Protein AF-0000000080309046 (afdb_homodimer)

Structure (mmCIF, N/CA/C/O backbone):
data_AF-0000000080309046-model_v1
#
loop_
_entity.id
_entity.type
_entity.pdbx_description
1 polymer 'Peptidyl-prolyl cis-trans isomerase'
#
loop_
_atom_site.group_PDB
_atom_site.id
_atom_site.type_symbol
_atom_site.label_atom_id
_atom_site.label_alt_id
_atom_site.label_comp_id
_atom_site.label_asym_id
_atom_site.label_entity_id
_atom_site.label_seq_id
_atom_site.pdbx_PDB_ins_code
_atom_site.Cartn_x
_atom_site.Cartn_y
_atom_site.Cartn_z
_atom_site.occupancy
_atom_site.B_iso_or_equiv
_atom_site.auth_seq_id
_atom_site.auth_comp_id
_atom_site.auth_asym_id
_atom_site.auth_atom_id
_atom_site.pdbx_PDB_model_num
ATOM 1 N N . MET A 1 1 ? 32.031 -41.781 -22.281 1 37.16 1 MET A N 1
ATOM 2 C CA . MET A 1 1 ? 31.734 -41.031 -21.062 1 37.16 1 MET A CA 1
ATOM 3 C C . MET A 1 1 ? 30.266 -40.688 -21 1 37.16 1 MET A C 1
ATOM 5 O O . MET A 1 1 ? 29.719 -40.094 -21.938 1 37.16 1 MET A O 1
ATOM 9 N N . SER A 1 2 ? 29.375 -41.5 -20.578 1 40.72 2 SER A N 1
ATOM 10 C CA . SER A 1 2 ? 27.922 -41.375 -20.562 1 40.72 2 SER A CA 1
ATOM 11 C C . SER A 1 2 ? 27.5 -39.969 -20.188 1 40.72 2 SER A C 1
ATOM 13 O O . SER A 1 2 ? 27.938 -39.406 -19.188 1 40.72 2 SER A O 1
ATOM 15 N N . GLU A 1 3 ? 27.438 -39 -21.047 1 45.16 3 GLU A N 1
ATOM 16 C CA . GLU A 1 3 ? 27.109 -37.594 -20.797 1 45.16 3 GLU A CA 1
ATOM 17 C C . GLU A 1 3 ? 26.078 -37.469 -19.688 1 45.16 3 GLU A C 1
ATOM 19 O O . GLU A 1 3 ? 24.938 -37.906 -19.844 1 45.16 3 GLU A O 1
ATOM 24 N N . SER A 1 4 ? 26.328 -37.781 -18.406 1 53.81 4 SER A N 1
ATOM 25 C CA . SER A 1 4 ? 25.531 -37.75 -17.188 1 53.81 4 SER A CA 1
ATOM 26 C C . SER A 1 4 ? 24.516 -36.594 -17.219 1 53.81 4 SER A C 1
ATOM 28 O O . SER A 1 4 ? 24.906 -35.438 -17.234 1 53.81 4 SER A O 1
ATOM 30 N N . VAL A 1 5 ? 23.406 -36.812 -18 1 69.75 5 VAL A N 1
ATOM 31 C CA . VAL A 1 5 ? 22.375 -35.781 -18.141 1 69.75 5 VAL A CA 1
ATOM 32 C C . VAL A 1 5 ? 21.922 -35.312 -16.766 1 69.75 5 VAL A C 1
ATOM 34 O O . VAL A 1 5 ? 21.594 -36.156 -15.898 1 69.75 5 VAL A O 1
ATOM 37 N N . GLN A 1 6 ? 22.203 -34.156 -16.359 1 87.94 6 GLN A N 1
ATOM 38 C CA . GLN A 1 6 ? 21.891 -33.562 -15.062 1 87.94 6 GLN A CA 1
ATOM 39 C C . GLN A 1 6 ? 20.391 -33.406 -14.883 1 87.94 6 GLN A C 1
ATOM 41 O O . GLN A 1 6 ? 19.688 -33 -15.812 1 87.94 6 GLN A O 1
ATOM 46 N N . SER A 1 7 ? 19.875 -33.938 -13.859 1 96.38 7 SER A N 1
ATOM 47 C CA . SER A 1 7 ? 18.469 -33.781 -13.508 1 96.38 7 SER A CA 1
ATOM 48 C C . SER A 1 7 ? 18.234 -32.594 -12.617 1 96.38 7 SER A C 1
ATOM 50 O O . SER A 1 7 ? 19.156 -32.094 -11.953 1 96.38 7 SER A O 1
ATOM 52 N N . ILE A 1 8 ? 17.078 -32.125 -12.703 1 98 8 ILE A N 1
ATOM 53 C CA . ILE A 1 8 ? 16.719 -30.953 -11.922 1 98 8 ILE A CA 1
ATOM 54 C C . ILE A 1 8 ? 16.859 -31.25 -10.438 1 98 8 ILE A C 1
ATOM 56 O O . ILE A 1 8 ? 16.328 -32.25 -9.953 1 98 8 ILE A O 1
ATOM 60 N N . ALA A 1 9 ? 17.578 -30.359 -9.758 1 97.19 9 ALA A N 1
ATOM 61 C CA . ALA A 1 9 ? 17.781 -30.438 -8.312 1 97.19 9 ALA A CA 1
ATOM 62 C C . ALA A 1 9 ? 17.812 -29.047 -7.688 1 97.19 9 ALA A C 1
ATOM 64 O O . ALA A 1 9 ? 17.828 -28.031 -8.398 1 97.19 9 ALA A O 1
ATOM 65 N N . ALA A 1 10 ? 17.812 -29.031 -6.367 1 97.06 10 ALA A N 1
ATOM 66 C CA . ALA A 1 10 ? 17.812 -27.75 -5.66 1 97.06 10 ALA A CA 1
ATOM 67 C C . ALA A 1 10 ? 19 -26.891 -6.102 1 97.06 10 ALA A C 1
ATOM 69 O O . ALA A 1 10 ? 20.062 -27.406 -6.434 1 97.06 10 ALA A O 1
ATOM 70 N N . ASP A 1 11 ? 18.812 -25.594 -6.16 1 97 11 ASP A N 1
ATOM 71 C CA . ASP A 1 11 ? 19.828 -24.578 -6.402 1 97 11 ASP A CA 1
ATOM 72 C C . ASP A 1 11 ? 20.266 -24.562 -7.871 1 97 11 ASP A C 1
ATOM 74 O O . ASP A 1 11 ? 21.391 -24.188 -8.188 1 97 11 ASP A O 1
ATOM 78 N N . GLN A 1 12 ? 19.375 -25.094 -8.609 1 97.25 12 GLN A N 1
ATOM 79 C CA . GLN A 1 12 ? 19.594 -25 -10.047 1 97.25 12 GLN A CA 1
ATOM 80 C C . GLN A 1 12 ? 18.578 -24.062 -10.695 1 97.25 12 GLN A C 1
ATOM 82 O O . GLN A 1 12 ? 17.438 -23.938 -10.227 1 97.25 12 GLN A O 1
ATOM 87 N N . VAL A 1 13 ? 19.016 -23.328 -11.727 1 98 13 VAL A N 1
ATOM 88 C CA . VAL A 1 13 ? 18.125 -22.516 -12.547 1 98 13 VAL A CA 1
ATOM 89 C C . VAL A 1 13 ? 17.547 -23.375 -13.68 1 98 13 VAL A C 1
ATOM 91 O O . VAL A 1 13 ? 18.297 -23.969 -14.453 1 98 13 VAL A O 1
ATOM 94 N N . VAL A 1 14 ? 16.297 -23.406 -13.727 1 98.19 14 VAL A N 1
ATOM 95 C CA . VAL A 1 14 ? 15.586 -24.219 -14.711 1 98.19 14 VAL A CA 1
ATOM 96 C C . VAL A 1 14 ? 14.812 -23.328 -15.664 1 98.19 14 VAL A C 1
ATOM 98 O O . VAL A 1 14 ? 14.133 -22.391 -15.234 1 98.19 14 VAL A O 1
ATOM 101 N N . GLY A 1 15 ? 14.977 -23.5 -16.953 1 97.75 15 GLY A N 1
ATOM 102 C CA . GLY A 1 15 ? 14.125 -22.891 -17.969 1 97.75 15 GLY A CA 1
ATOM 103 C C . GLY A 1 15 ? 13.031 -23.812 -18.469 1 97.75 15 GLY A C 1
ATOM 104 O O . GLY A 1 15 ? 13.305 -24.938 -18.875 1 97.75 15 GLY A O 1
ATOM 105 N N . ILE A 1 16 ? 11.773 -23.312 -18.484 1 98.19 16 ILE A N 1
ATOM 106 C CA . ILE A 1 16 ? 10.688 -24.156 -18.969 1 98.19 16 ILE A CA 1
ATOM 107 C C . ILE A 1 16 ? 9.805 -23.344 -19.938 1 98.19 16 ILE A C 1
ATOM 109 O O . ILE A 1 16 ? 9.633 -22.141 -19.766 1 98.19 16 ILE A O 1
ATOM 113 N N . HIS A 1 17 ? 9.281 -23.969 -20.938 1 98.19 17 HIS A N 1
ATOM 114 C CA . HIS A 1 17 ? 8.055 -23.531 -21.594 1 98.19 17 HIS A CA 1
ATOM 115 C C . HIS A 1 17 ? 6.828 -24.188 -20.969 1 98.19 17 HIS A C 1
ATOM 117 O O . HIS A 1 17 ? 6.871 -25.359 -20.594 1 98.19 17 HIS A O 1
ATOM 123 N N . TYR A 1 18 ? 5.734 -23.406 -20.891 1 98.62 18 TYR A N 1
ATOM 124 C CA . TYR A 1 18 ? 4.562 -24 -20.25 1 98.62 18 TYR A CA 1
ATOM 125 C C . TYR A 1 18 ? 3.279 -23.375 -20.781 1 98.62 18 TYR A C 1
ATOM 127 O O . TYR A 1 18 ? 3.301 -22.281 -21.359 1 98.62 18 TYR A O 1
ATOM 135 N N . THR A 1 19 ? 2.232 -24.094 -20.719 1 98.5 19 THR A N 1
ATOM 136 C CA . THR A 1 19 ? 0.854 -23.625 -20.828 1 98.5 19 THR A CA 1
ATOM 137 C C . THR A 1 19 ? 0.042 -24.031 -19.609 1 98.5 19 THR A C 1
ATOM 139 O O . THR A 1 19 ? 0.045 -25.188 -19.203 1 98.5 19 THR A O 1
ATOM 142 N N . LEU A 1 20 ? -0.575 -23.047 -19 1 98.56 20 LEU A N 1
ATOM 143 C CA . LEU A 1 20 ? -1.414 -23.266 -17.828 1 98.56 20 LEU A CA 1
ATOM 144 C C . LEU A 1 20 ? -2.891 -23.141 -18.188 1 98.56 20 LEU A C 1
ATOM 146 O O . LEU A 1 20 ? -3.316 -22.109 -18.734 1 98.56 20 LEU A O 1
ATOM 150 N N . LYS A 1 21 ? -3.629 -24.141 -17.844 1 98.06 21 LYS A N 1
ATOM 151 C CA . LYS A 1 21 ? -5.074 -24.141 -18.047 1 98.06 21 LYS A CA 1
ATOM 152 C C . LYS A 1 21 ? -5.82 -24.375 -16.734 1 98.06 21 LYS A C 1
ATOM 154 O O . LYS A 1 21 ? -5.289 -25 -15.82 1 98.06 21 LYS A O 1
ATOM 159 N N . ASN A 1 22 ? -7.051 -23.844 -16.734 1 96.62 22 ASN A N 1
ATOM 160 C CA . ASN A 1 22 ? -7.902 -24.156 -15.602 1 96.62 22 ASN A CA 1
ATOM 161 C C . ASN A 1 22 ? -8.734 -25.422 -15.852 1 96.62 22 ASN A C 1
ATOM 163 O O . ASN A 1 22 ? -8.547 -26.094 -16.859 1 96.62 22 ASN A O 1
ATOM 167 N N . ALA A 1 23 ? -9.617 -25.75 -14.867 1 92.94 23 ALA A N 1
ATOM 168 C CA . ALA A 1 23 ? -10.375 -26.984 -14.93 1 92.94 23 ALA A CA 1
ATOM 169 C C . ALA A 1 23 ? -11.305 -27 -16.141 1 92.94 23 ALA A C 1
ATOM 171 O O . ALA A 1 23 ? -11.617 -28.062 -16.688 1 92.94 23 ALA A O 1
ATOM 172 N N . SER A 1 24 ? -11.656 -25.891 -16.625 1 94 24 SER A N 1
ATOM 173 C CA . SER A 1 24 ? -12.547 -25.781 -17.781 1 94 24 SER A CA 1
ATOM 174 C C . SER A 1 24 ? -11.781 -25.875 -19.094 1 94 24 SER A C 1
ATOM 176 O O . SER A 1 24 ? -12.375 -25.891 -20.172 1 94 24 SER A O 1
ATOM 178 N N . GLY A 1 25 ? -10.516 -25.812 -18.953 1 95.19 25 GLY A N 1
ATOM 179 C CA . GLY A 1 25 ? -9.68 -25.938 -20.125 1 95.19 25 GLY A CA 1
ATOM 180 C C . GLY A 1 25 ? -9.258 -24.594 -20.703 1 95.19 25 GLY A C 1
ATOM 181 O O . GLY A 1 25 ? -8.586 -24.547 -21.734 1 95.19 25 GLY A O 1
ATOM 182 N N . GLU A 1 26 ? -9.672 -23.594 -20.016 1 96.56 26 GLU A N 1
ATOM 183 C CA . GLU A 1 26 ? -9.273 -22.266 -20.469 1 96.56 26 GLU A CA 1
ATOM 184 C C . GLU A 1 26 ? -7.801 -22 -20.172 1 96.56 26 GLU A C 1
ATOM 186 O O . GLU A 1 26 ? -7.312 -22.312 -19.078 1 96.56 26 GLU A O 1
ATOM 191 N N . VAL A 1 27 ? -7.164 -21.359 -21.156 1 97.88 27 VAL A N 1
ATOM 192 C CA . VAL A 1 27 ? -5.758 -21.016 -20.969 1 97.88 27 VAL A CA 1
ATOM 193 C C . VAL A 1 27 ? -5.648 -19.781 -20.062 1 97.88 27 VAL A C 1
ATOM 195 O O . VAL A 1 27 ? -6.234 -18.734 -20.359 1 97.88 27 VAL A O 1
ATOM 198 N N . ILE A 1 28 ? -4.934 -19.938 -19.047 1 96.38 28 ILE A N 1
ATOM 199 C CA . ILE A 1 28 ? -4.73 -18.859 -18.078 1 96.38 28 ILE A CA 1
ATOM 200 C C . ILE A 1 28 ? -3.436 -18.125 -18.391 1 96.38 28 ILE A C 1
ATOM 202 O O . ILE A 1 28 ? -3.381 -16.891 -18.297 1 96.38 28 ILE A O 1
ATOM 206 N N . ASP A 1 29 ? -2.412 -18.812 -18.672 1 96.38 29 ASP A N 1
ATOM 207 C CA . ASP A 1 29 ? -1.094 -18.266 -18.953 1 96.38 29 ASP A CA 1
ATOM 208 C C . ASP A 1 29 ? -0.26 -19.219 -19.797 1 96.38 29 ASP A C 1
ATOM 210 O O . ASP A 1 29 ? -0.486 -20.422 -19.781 1 96.38 29 ASP A O 1
ATOM 214 N N . SER A 1 30 ? 0.749 -18.578 -20.5 1 97.69 30 SER A N 1
ATOM 215 C CA . SER A 1 30 ? 1.602 -19.406 -21.344 1 97.69 30 SER A CA 1
ATOM 216 C C . SER A 1 30 ? 2.896 -18.688 -21.703 1 97.69 30 SER A C 1
ATOM 218 O O . SER A 1 30 ? 2.908 -17.453 -21.859 1 97.69 30 SER A O 1
ATOM 220 N N . SER A 1 31 ? 3.996 -19.422 -21.812 1 96.5 31 SER A N 1
ATOM 221 C CA . SER A 1 31 ? 5.238 -18.844 -22.312 1 96.5 31 SER A CA 1
ATOM 222 C C . SER A 1 31 ? 5.453 -19.188 -23.781 1 96.5 31 SER A C 1
ATOM 224 O O . SER A 1 31 ? 6.523 -18.922 -24.328 1 96.5 31 SER A O 1
ATOM 226 N N . SER A 1 32 ? 4.512 -19.844 -24.375 1 89.06 32 SER A N 1
ATOM 227 C CA . SER A 1 32 ? 4.641 -20.234 -25.781 1 89.06 32 SER A CA 1
ATOM 228 C C . SER A 1 32 ? 4.906 -19.031 -26.672 1 89.06 32 SER A C 1
ATOM 230 O O . SER A 1 32 ? 4.184 -18.031 -26.609 1 89.06 32 SER A O 1
ATOM 232 N N . GLY A 1 33 ? 5.859 -19.125 -27.547 1 91.69 33 GLY A N 1
ATOM 233 C CA . GLY A 1 33 ? 6.203 -18.047 -28.469 1 91.69 33 GLY A CA 1
ATOM 234 C C . GLY A 1 33 ? 7.094 -17 -27.844 1 91.69 33 GLY A C 1
ATOM 235 O O . GLY A 1 33 ? 7.527 -16.062 -28.531 1 91.69 33 GLY A O 1
ATOM 236 N N . ASP A 1 34 ? 7.312 -17.031 -26.562 1 94.38 34 ASP A N 1
ATOM 237 C CA . ASP A 1 34 ? 8.164 -16.094 -25.828 1 94.38 34 ASP A CA 1
ATOM 238 C C . ASP A 1 34 ? 9.367 -16.812 -25.219 1 94.38 34 ASP A C 1
ATOM 240 O O . ASP A 1 34 ? 9.594 -18 -25.5 1 94.38 34 ASP A O 1
ATOM 244 N N . GLU A 1 35 ? 10.109 -16.094 -24.516 1 94.81 35 GLU A N 1
ATOM 245 C CA . GLU A 1 35 ? 11.219 -16.703 -23.797 1 94.81 35 GLU A CA 1
ATOM 246 C C . GLU A 1 35 ? 10.719 -17.656 -22.719 1 94.81 35 GLU A C 1
ATOM 248 O O . GLU A 1 35 ? 9.633 -17.469 -22.172 1 94.81 35 GLU A O 1
ATOM 253 N N . PRO A 1 36 ? 11.516 -18.609 -22.422 1 97.12 36 PRO A N 1
ATOM 254 C CA . PRO A 1 36 ? 11.141 -19.516 -21.328 1 97.12 36 PRO A CA 1
ATOM 255 C C . PRO A 1 36 ? 11.031 -18.812 -19.984 1 97.12 36 PRO A C 1
ATOM 257 O O . PRO A 1 36 ? 11.617 -17.75 -19.781 1 97.12 36 PRO A O 1
ATOM 260 N N . LEU A 1 37 ? 10.266 -19.438 -19.141 1 97.12 37 LEU A N 1
ATOM 261 C CA . LEU A 1 37 ? 10.281 -19.016 -17.75 1 97.12 37 LEU A CA 1
ATOM 262 C C . LEU A 1 37 ? 11.492 -19.609 -17.016 1 97.12 37 LEU A C 1
ATOM 264 O O . LEU A 1 37 ? 11.719 -20.812 -17.062 1 97.12 37 LEU A O 1
ATOM 268 N N . TYR A 1 38 ? 12.219 -18.734 -16.406 1 97.5 38 TYR A N 1
ATOM 269 C CA . TYR A 1 38 ? 13.336 -19.188 -15.594 1 97.5 38 TYR A CA 1
ATOM 270 C C . TYR A 1 38 ? 13.016 -19.078 -14.109 1 97.5 38 TYR A C 1
ATOM 272 O O . TYR A 1 38 ? 12.508 -18.047 -13.656 1 97.5 38 TYR A O 1
ATOM 280 N N . TYR A 1 39 ? 13.297 -20.141 -13.422 1 98 39 TYR A N 1
ATOM 281 C CA . TYR A 1 39 ? 13.086 -20.109 -11.977 1 98 39 TYR A CA 1
ATOM 282 C C . TYR A 1 39 ? 14.195 -20.844 -11.234 1 98 39 TYR A C 1
ATOM 284 O O . TYR A 1 39 ? 14.891 -21.672 -11.828 1 98 39 TYR A O 1
ATOM 292 N N . LEU A 1 40 ? 14.391 -20.469 -10 1 98.25 40 LEU A N 1
ATOM 293 C CA . LEU A 1 40 ? 15.367 -21.125 -9.141 1 98.25 40 LEU A CA 1
ATOM 294 C C . LEU A 1 40 ? 14.719 -22.266 -8.352 1 98.25 40 LEU A C 1
ATOM 296 O O . LEU A 1 40 ? 13.938 -22.016 -7.43 1 98.25 40 LEU A O 1
ATOM 300 N N . HIS A 1 41 ? 15.078 -23.5 -8.688 1 98.25 41 HIS A N 1
ATOM 301 C CA . HIS A 1 41 ? 14.445 -24.672 -8.102 1 98.25 41 HIS A CA 1
ATOM 302 C C . HIS A 1 41 ? 14.766 -24.766 -6.609 1 98.25 41 HIS A C 1
ATOM 304 O O . HIS A 1 41 ? 15.922 -24.641 -6.207 1 98.25 41 HIS A O 1
ATOM 310 N N . GLY A 1 42 ? 13.727 -24.953 -5.848 1 97.69 42 GLY A N 1
ATOM 311 C CA . GLY A 1 42 ? 13.906 -25.094 -4.414 1 97.69 42 GLY A CA 1
ATOM 312 C C . GLY A 1 42 ? 13.742 -23.797 -3.654 1 97.69 42 GLY A C 1
ATOM 313 O O . GLY A 1 42 ? 13.906 -23.75 -2.432 1 97.69 42 GLY A O 1
ATOM 314 N N . HIS A 1 43 ? 13.383 -22.75 -4.316 1 97.44 43 HIS A N 1
ATOM 315 C CA . HIS A 1 43 ? 13.336 -21.453 -3.668 1 97.44 43 HIS A CA 1
ATOM 316 C C . HIS A 1 43 ? 11.961 -20.812 -3.814 1 97.44 43 HIS A C 1
ATOM 318 O O . HIS A 1 43 ? 11.852 -19.578 -3.875 1 97.44 43 HIS A O 1
ATOM 324 N N . ASP A 1 44 ? 10.961 -21.625 -4.016 1 96.19 44 ASP A N 1
ATOM 325 C CA . ASP A 1 44 ? 9.562 -21.203 -4 1 96.19 44 ASP A CA 1
ATOM 326 C C . ASP A 1 44 ? 9.297 -20.141 -5.062 1 96.19 44 ASP A C 1
ATOM 328 O O . ASP A 1 44 ? 8.602 -19.156 -4.797 1 96.19 44 ASP A O 1
ATOM 332 N N . ASN A 1 45 ? 9.883 -20.328 -6.254 1 97.38 45 ASN A N 1
ATOM 333 C CA . ASN A 1 45 ? 9.719 -19.375 -7.352 1 97.38 45 ASN A CA 1
ATOM 334 C C . ASN A 1 45 ? 8.469 -19.672 -8.172 1 97.38 45 ASN A C 1
ATOM 336 O O . ASN A 1 45 ? 8 -18.812 -8.93 1 97.38 45 ASN A O 1
ATOM 340 N N . ILE A 1 46 ? 8 -20.875 -8.125 1 97.44 46 ILE A N 1
ATOM 341 C CA . ILE A 1 46 ? 6.824 -21.266 -8.898 1 97.44 46 ILE A CA 1
ATOM 342 C C . ILE A 1 46 ? 5.871 -22.078 -8.016 1 97.44 46 ILE A C 1
ATOM 344 O O . ILE A 1 46 ? 6.168 -22.344 -6.852 1 97.44 46 ILE A O 1
ATOM 348 N N . VAL A 1 47 ? 4.754 -22.391 -8.57 1 97.12 47 VAL A N 1
ATOM 349 C CA . VAL A 1 47 ? 3.736 -23.156 -7.863 1 97.12 47 VAL A CA 1
ATOM 350 C C . VAL A 1 47 ? 4.363 -24.406 -7.266 1 97.12 47 VAL A C 1
ATOM 352 O O . VAL A 1 47 ? 4.988 -25.203 -7.977 1 97.12 47 VAL A O 1
ATOM 355 N N . PRO A 1 48 ? 4.219 -24.625 -5.984 1 97.81 48 PRO A N 1
ATOM 356 C CA . PRO A 1 48 ? 4.891 -25.734 -5.312 1 97.81 48 PRO A CA 1
ATOM 357 C C . PRO A 1 48 ? 4.578 -27.094 -5.949 1 97.81 48 PRO A C 1
ATOM 359 O O . PRO A 1 48 ? 5.469 -27.922 -6.102 1 97.81 48 PRO A O 1
ATOM 362 N N . GLY A 1 49 ? 3.332 -27.312 -6.242 1 98.25 49 GLY A N 1
ATOM 363 C CA . GLY A 1 49 ? 2.953 -28.562 -6.887 1 98.25 49 GLY A CA 1
ATOM 364 C C . GLY A 1 49 ? 3.668 -28.797 -8.203 1 98.25 49 GLY A C 1
ATOM 365 O O . GLY A 1 49 ? 4.027 -29.922 -8.531 1 98.25 49 GLY A O 1
ATOM 366 N N . LEU A 1 50 ? 3.832 -27.781 -8.977 1 98.44 50 LEU A N 1
ATOM 367 C CA . LEU A 1 50 ? 4.562 -27.891 -10.234 1 98.44 50 LEU A CA 1
ATOM 368 C C . LEU A 1 50 ? 6.039 -28.172 -9.984 1 98.44 50 LEU A C 1
ATOM 370 O O . LEU A 1 50 ? 6.625 -29.047 -10.625 1 98.44 50 LEU A O 1
ATOM 374 N N . GLU A 1 51 ? 6.594 -27.406 -9.086 1 98.38 51 GLU A N 1
ATOM 375 C CA . GLU A 1 51 ? 8.008 -27.578 -8.773 1 98.38 51 GLU A CA 1
ATOM 376 C C . GLU A 1 51 ? 8.32 -29.016 -8.359 1 98.38 51 GLU A C 1
ATOM 378 O O . GLU A 1 51 ? 9.312 -29.594 -8.805 1 98.38 51 GLU A O 1
ATOM 383 N N . ARG A 1 52 ? 7.508 -29.609 -7.504 1 98.06 52 ARG A N 1
ATOM 384 C CA . ARG A 1 52 ? 7.707 -30.969 -7.039 1 98.06 52 ARG A CA 1
ATOM 385 C C . ARG A 1 52 ? 7.719 -31.953 -8.203 1 98.06 52 ARG A C 1
ATOM 387 O O . ARG A 1 52 ? 8.516 -32.906 -8.219 1 98.06 52 ARG A O 1
ATOM 394 N N . LYS A 1 53 ? 6.883 -31.719 -9.188 1 98.12 53 LYS A N 1
ATOM 395 C CA . LYS A 1 53 ? 6.773 -32.625 -10.32 1 98.12 53 LYS A CA 1
ATOM 396 C C . LYS A 1 53 ? 7.953 -32.469 -11.273 1 98.12 53 LYS A C 1
ATOM 398 O O . LYS A 1 53 ? 8.242 -33.375 -12.07 1 98.12 53 LYS A O 1
ATOM 403 N N . LEU A 1 54 ? 8.602 -31.359 -11.156 1 98.31 54 LEU A N 1
ATOM 404 C CA . LEU A 1 54 ? 9.727 -31.094 -12.047 1 98.31 54 LEU A CA 1
ATOM 405 C C . LEU A 1 54 ? 11.023 -31.656 -11.477 1 98.31 54 LEU A C 1
ATOM 407 O O . LEU A 1 54 ? 12 -31.844 -12.203 1 98.31 54 LEU A O 1
ATOM 411 N N . SER A 1 55 ? 11.055 -31.844 -10.18 1 98.12 55 SER A N 1
ATOM 412 C CA . SER A 1 55 ? 12.25 -32.406 -9.547 1 98.12 55 SER A CA 1
ATOM 413 C C . SER A 1 55 ? 12.656 -33.719 -10.203 1 98.12 55 SER A C 1
ATOM 415 O O . SER A 1 55 ? 11.828 -34.594 -10.414 1 98.12 55 SER A O 1
ATOM 417 N N . GLY A 1 56 ? 13.898 -33.812 -10.578 1 97.94 56 GLY A N 1
ATOM 418 C CA . GLY A 1 56 ? 14.445 -35.062 -11.125 1 97.94 56 GLY A CA 1
ATOM 419 C C . GLY A 1 56 ? 14.258 -35.188 -12.625 1 97.94 56 GLY A C 1
ATOM 420 O O . GLY A 1 56 ? 14.727 -36.125 -13.242 1 97.94 56 GLY A O 1
ATOM 421 N N . ARG A 1 57 ? 13.578 -34.219 -13.172 1 97.88 57 ARG A N 1
ATOM 422 C CA . ARG A 1 57 ? 13.398 -34.25 -14.625 1 97.88 57 ARG A CA 1
ATOM 423 C C . ARG A 1 57 ? 14.641 -33.719 -15.336 1 97.88 57 ARG A C 1
ATOM 425 O O . ARG A 1 57 ? 15.539 -33.156 -14.695 1 97.88 57 ARG A O 1
ATOM 432 N N . LYS A 1 58 ? 14.641 -33.906 -16.656 1 97.69 58 LYS A N 1
ATOM 433 C CA . LYS A 1 58 ? 15.805 -33.531 -17.453 1 97.69 58 LYS A CA 1
ATOM 434 C C . LYS A 1 58 ? 15.414 -32.625 -18.609 1 97.69 58 LYS A C 1
ATOM 436 O O . LYS A 1 58 ? 14.242 -32.562 -18.984 1 97.69 58 LYS A O 1
ATOM 441 N N . VAL A 1 59 ? 16.391 -31.891 -19.062 1 97.56 59 VAL A N 1
ATOM 442 C CA . VAL A 1 59 ? 16.172 -31.078 -20.25 1 97.56 59 VAL A CA 1
ATOM 443 C C . VAL A 1 59 ? 15.586 -31.938 -21.375 1 97.56 59 VAL A C 1
ATOM 445 O O . VAL A 1 59 ? 16.078 -33.031 -21.625 1 97.56 59 VAL A O 1
ATOM 448 N N . GLY A 1 60 ? 14.602 -31.516 -21.953 1 97.25 60 GLY A N 1
ATOM 449 C CA . GLY A 1 60 ? 13.945 -32.25 -23.031 1 97.25 60 GLY A CA 1
ATOM 450 C C . GLY A 1 60 ? 12.672 -32.938 -22.578 1 97.25 60 GLY A C 1
ATOM 451 O O . GLY A 1 60 ? 11.852 -33.344 -23.422 1 97.25 60 GLY A O 1
ATOM 452 N N . ASP A 1 61 ? 12.539 -33.156 -21.312 1 98 61 ASP A N 1
ATOM 453 C CA . ASP A 1 61 ? 11.336 -33.812 -20.797 1 98 61 ASP A CA 1
ATOM 454 C C . ASP A 1 61 ? 10.102 -32.938 -21.016 1 98 61 ASP A C 1
ATOM 456 O O . ASP A 1 61 ? 10.156 -31.703 -20.859 1 98 61 ASP A O 1
ATOM 460 N N . LYS A 1 62 ? 9.031 -33.562 -21.453 1 98.25 62 LYS A N 1
ATOM 461 C CA . LYS A 1 62 ? 7.691 -33 -21.531 1 98.25 62 LYS A CA 1
ATOM 462 C C . LYS A 1 62 ? 6.734 -33.656 -20.547 1 98.25 62 LYS A C 1
ATOM 464 O O . LYS A 1 62 ? 6.727 -34.906 -20.438 1 98.25 62 LYS A O 1
ATOM 469 N N . LEU A 1 63 ? 6.027 -32.844 -19.859 1 97.44 63 LEU A N 1
ATOM 470 C CA . LEU A 1 63 ? 5.129 -33.469 -18.891 1 97.44 63 LEU A CA 1
ATOM 471 C C . LEU A 1 63 ? 3.854 -32.656 -18.734 1 97.44 63 LEU A C 1
ATOM 473 O O . LEU A 1 63 ? 3.857 -31.438 -18.969 1 97.44 63 LEU A O 1
ATOM 477 N N . ASN A 1 64 ? 2.758 -33.344 -18.484 1 98.19 64 ASN A N 1
ATOM 478 C CA . ASN A 1 64 ? 1.489 -32.781 -18.047 1 98.19 64 ASN A CA 1
ATOM 479 C C . ASN A 1 64 ? 1.29 -32.906 -16.547 1 98.19 64 ASN A C 1
ATOM 481 O O . ASN A 1 64 ? 1.319 -34.031 -16.016 1 98.19 64 ASN A O 1
ATOM 485 N N . VAL A 1 65 ? 1.101 -31.766 -15.914 1 98.25 65 VAL A N 1
ATOM 486 C CA . VAL A 1 65 ? 1.013 -31.812 -14.461 1 98.25 65 VAL A CA 1
ATOM 487 C C . VAL A 1 65 ? -0.323 -31.219 -14.008 1 98.25 65 VAL A C 1
ATOM 489 O O . VAL A 1 65 ? -0.714 -30.141 -14.445 1 98.25 65 VAL A O 1
ATOM 492 N N . THR A 1 66 ? -1.008 -31.969 -13.219 1 98.44 66 THR A N 1
ATOM 493 C CA . THR A 1 66 ? -2.191 -31.453 -12.539 1 98.44 66 THR A CA 1
ATOM 494 C C . THR A 1 66 ? -1.859 -31.047 -11.109 1 98.44 66 THR A C 1
ATOM 496 O O . THR A 1 66 ? -1.29 -31.844 -10.352 1 98.44 66 THR A O 1
ATOM 499 N N . VAL A 1 67 ? -2.193 -29.828 -10.773 1 98.25 67 VAL A N 1
ATOM 500 C CA . VAL A 1 67 ? -1.911 -29.328 -9.438 1 98.25 67 VAL A CA 1
ATOM 501 C C . VAL A 1 67 ? -3.221 -29 -8.719 1 98.25 67 VAL A C 1
ATOM 503 O O . VAL A 1 67 ? -4.02 -28.188 -9.203 1 98.25 67 VAL A O 1
ATOM 506 N N . GLN A 1 68 ? -3.396 -29.641 -7.586 1 98.19 68 GLN A N 1
ATOM 507 C CA . GLN A 1 68 ? -4.578 -29.359 -6.773 1 98.19 68 GLN A CA 1
ATOM 508 C C . GLN A 1 68 ? -4.461 -28.016 -6.074 1 98.19 68 GLN A C 1
ATOM 510 O O . GLN A 1 68 ? -3.359 -27.5 -5.883 1 98.19 68 GLN A O 1
ATOM 515 N N . PRO A 1 69 ? -5.605 -27.422 -5.652 1 98 69 PRO A N 1
ATOM 516 C CA . PRO A 1 69 ? -5.586 -26.094 -5.031 1 98 69 PRO A CA 1
ATOM 517 C C . PRO A 1 69 ? -4.617 -26.016 -3.855 1 98 69 PRO A C 1
ATOM 519 O O . PRO A 1 69 ? -3.865 -25.031 -3.74 1 98 69 PRO A O 1
ATOM 522 N N . ALA A 1 70 ? -4.516 -27.031 -3.053 1 97.44 70 ALA A N 1
ATOM 523 C CA . ALA A 1 70 ? -3.684 -27.031 -1.852 1 97.44 70 ALA A CA 1
ATOM 524 C C . ALA A 1 70 ? -2.207 -26.875 -2.205 1 97.44 70 ALA A C 1
ATOM 526 O O . ALA A 1 70 ? -1.424 -26.344 -1.413 1 97.44 70 ALA A O 1
ATOM 527 N N . ASP A 1 71 ? -1.83 -27.281 -3.395 1 97.44 71 ASP A N 1
ATOM 528 C CA . ASP A 1 71 ? -0.443 -27.234 -3.846 1 97.44 71 ASP A CA 1
ATOM 529 C C . ASP A 1 71 ? -0.233 -26.125 -4.871 1 97.44 71 ASP A C 1
ATOM 531 O O . ASP A 1 71 ? 0.802 -26.078 -5.543 1 97.44 71 ASP A O 1
ATOM 535 N N . GLY A 1 72 ? -1.248 -25.344 -5.043 1 96.88 72 GLY A N 1
ATOM 536 C CA . GLY A 1 72 ? -1.195 -24.234 -5.977 1 96.88 72 GLY A CA 1
ATOM 537 C C . GLY A 1 72 ? -1.426 -22.891 -5.309 1 96.88 72 GLY A C 1
ATOM 538 O O . GLY A 1 72 ? -0.634 -22.469 -4.465 1 96.88 72 GLY A O 1
ATOM 539 N N . TYR A 1 73 ? -2.594 -22.328 -5.621 1 96.75 73 TYR A N 1
ATOM 540 C CA . TYR A 1 73 ? -2.889 -21 -5.105 1 96.75 73 TYR A CA 1
ATOM 541 C C . TYR A 1 73 ? -3.76 -21.078 -3.859 1 96.75 73 TYR A C 1
ATOM 543 O O . TYR A 1 73 ? -4.316 -20.062 -3.42 1 96.75 73 TYR A O 1
ATOM 551 N N . GLY A 1 74 ? -3.895 -22.297 -3.275 1 96.62 74 GLY A N 1
ATOM 552 C CA . GLY A 1 74 ? -4.625 -22.5 -2.031 1 96.62 74 GLY A CA 1
ATOM 553 C C . GLY A 1 74 ? -6.109 -22.719 -2.24 1 96.62 74 GLY A C 1
ATOM 554 O O . GLY A 1 74 ? -6.621 -22.547 -3.35 1 96.62 74 GLY A O 1
ATOM 555 N N . GLU A 1 75 ? -6.773 -23.109 -1.141 1 97.31 75 GLU A N 1
ATOM 556 C CA . GLU A 1 75 ? -8.227 -23.266 -1.153 1 97.31 75 GLU A CA 1
ATOM 557 C C . GLU A 1 75 ? -8.938 -21.922 -1.089 1 97.31 75 GLU A C 1
ATOM 559 O O . GLU A 1 75 ? -8.375 -20.938 -0.595 1 97.31 75 GLU A O 1
ATOM 564 N N . ARG A 1 76 ? -10.117 -21.969 -1.681 1 96.5 76 ARG A N 1
ATOM 565 C CA . ARG A 1 76 ? -10.914 -20.75 -1.6 1 96.5 76 ARG A CA 1
ATOM 566 C C . ARG A 1 76 ? -11.578 -20.609 -0.231 1 96.5 76 ARG A C 1
ATOM 568 O O . ARG A 1 76 ? -12.086 -21.594 0.318 1 96.5 76 ARG A O 1
ATOM 575 N N . ASP A 1 77 ? -11.453 -19.453 0.401 1 95.25 77 ASP A N 1
ATOM 576 C CA . ASP A 1 77 ? -12.211 -19.125 1.609 1 95.25 77 ASP A CA 1
ATOM 577 C C . ASP A 1 77 ? -13.578 -18.547 1.266 1 95.25 77 ASP A C 1
ATOM 579 O O . ASP A 1 77 ? -13.672 -17.484 0.654 1 95.25 77 ASP A O 1
ATOM 583 N N . PRO A 1 78 ? -14.609 -19.188 1.591 1 92.88 78 PRO A N 1
ATOM 584 C CA . PRO A 1 78 ? -15.945 -18.688 1.257 1 92.88 78 PRO A CA 1
ATOM 585 C C . PRO A 1 78 ? -16.234 -17.312 1.852 1 92.88 78 PRO A C 1
ATOM 587 O O . PRO A 1 78 ? -17.109 -16.594 1.37 1 92.88 78 PRO A O 1
ATOM 590 N N . ARG A 1 79 ? -15.523 -16.922 2.898 1 91.81 79 ARG A N 1
ATOM 591 C CA . ARG A 1 79 ? -15.758 -15.633 3.551 1 91.81 79 ARG A CA 1
ATOM 592 C C . ARG A 1 79 ? -14.922 -14.531 2.904 1 91.81 79 ARG A C 1
ATOM 594 O O . ARG A 1 79 ? -14.984 -13.367 3.326 1 91.81 79 ARG A O 1
ATOM 601 N N . 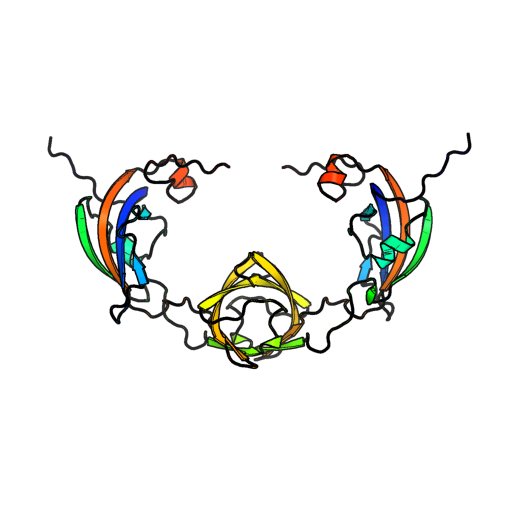GLY A 1 80 ? -14.172 -14.844 1.927 1 95.38 80 GLY A N 1
ATOM 602 C CA . GLY A 1 80 ? -13.219 -13.914 1.342 1 95.38 80 GLY A CA 1
ATOM 603 C C . GLY A 1 80 ? -13.867 -12.844 0.484 1 95.38 80 GLY A C 1
ATOM 604 O O . GLY A 1 80 ? -13.289 -11.781 0.257 1 95.38 80 GLY A O 1
ATOM 605 N N . GLU A 1 81 ? -15.055 -13.156 0.032 1 96.5 81 GLU A N 1
ATOM 606 C CA . GLU A 1 81 ? -15.773 -12.172 -0.768 1 96.5 81 GLU A CA 1
ATOM 607 C C . GLU A 1 81 ? -16.672 -11.297 0.107 1 96.5 81 GLU A C 1
ATOM 609 O O . GLU A 1 81 ? -17.484 -11.812 0.873 1 96.5 81 GLU A O 1
ATOM 614 N N . GLN A 1 82 ? -16.469 -9.992 -0.011 1 97.56 82 GLN A N 1
ATOM 615 C CA . GLN A 1 82 ? -17.219 -9.055 0.824 1 97.56 82 GLN A CA 1
ATOM 616 C C . GLN A 1 82 ? -17.75 -7.887 -0 1 97.56 82 GLN A C 1
ATOM 618 O O . GLN A 1 82 ? -17.203 -7.566 -1.055 1 97.56 82 GLN A O 1
ATOM 623 N N . ARG A 1 83 ? -18.859 -7.297 0.439 1 98 83 ARG A N 1
ATOM 624 C CA . ARG A 1 83 ? -19.453 -6.105 -0.16 1 98 83 ARG A CA 1
ATOM 625 C C . ARG A 1 83 ? -19.016 -4.844 0.566 1 98 83 ARG A C 1
ATOM 627 O O . ARG A 1 83 ? -19.188 -4.723 1.781 1 98 83 ARG A O 1
ATOM 634 N N . VAL A 1 84 ? -18.453 -3.951 -0.144 1 98.5 84 VAL A N 1
ATOM 635 C CA . VAL A 1 84 ? -17.938 -2.697 0.398 1 98.5 84 VAL A CA 1
ATOM 636 C C . VAL A 1 84 ? -18.609 -1.518 -0.302 1 98.5 84 VAL A C 1
ATOM 638 O O . VAL A 1 84 ? -18.688 -1.482 -1.532 1 98.5 84 VAL A O 1
ATOM 641 N N . PRO A 1 85 ? -19.141 -0.597 0.488 1 98.12 85 PRO A N 1
ATOM 642 C CA . PRO A 1 85 ? -19.688 0.584 -0.182 1 98.12 85 PRO A CA 1
ATOM 643 C C . PRO A 1 85 ? -18.688 1.251 -1.12 1 98.12 85 PRO A C 1
ATOM 645 O O . PRO A 1 85 ? -17.516 1.408 -0.767 1 98.12 85 PRO A O 1
ATOM 648 N N . ARG A 1 86 ? -19.172 1.627 -2.279 1 97.75 86 ARG A N 1
ATOM 649 C CA . ARG A 1 86 ? -18.328 2.273 -3.277 1 97.75 86 ARG A CA 1
ATOM 650 C C . ARG A 1 86 ? -17.641 3.508 -2.697 1 97.75 86 ARG A C 1
ATOM 652 O O . ARG A 1 86 ? -16.469 3.773 -2.99 1 97.75 86 ARG A O 1
ATOM 659 N N . GLU A 1 87 ? -18.312 4.234 -1.825 1 96.25 87 GLU A N 1
ATOM 660 C CA . GLU A 1 87 ? -17.828 5.496 -1.267 1 96.25 87 GLU A CA 1
ATOM 661 C C . GLU A 1 87 ? -16.734 5.258 -0.241 1 96.25 87 GLU A C 1
ATOM 663 O O . GLU A 1 87 ? -16.062 6.199 0.186 1 96.25 87 GLU A O 1
ATOM 668 N N . ALA A 1 88 ? -16.516 3.994 0.121 1 96.94 88 ALA A N 1
ATOM 669 C CA . ALA A 1 88 ? -15.461 3.668 1.074 1 96.94 88 ALA A CA 1
ATOM 670 C C . ALA A 1 88 ? -14.094 3.672 0.399 1 96.94 88 ALA A C 1
ATOM 672 O O . ALA A 1 88 ? -13.062 3.662 1.073 1 96.94 88 ALA A O 1
ATOM 673 N N . PHE A 1 89 ? -14.117 3.678 -0.869 1 97.81 89 PHE A N 1
ATOM 674 C CA . PHE A 1 89 ? -12.875 3.744 -1.626 1 97.81 89 PHE A CA 1
ATOM 675 C C . PHE A 1 89 ? -12.492 5.191 -1.922 1 97.81 89 PHE A C 1
ATOM 677 O O . PHE A 1 89 ? -13.359 6.012 -2.24 1 97.81 89 PHE A O 1
ATOM 684 N N . PRO A 1 90 ? -11.172 5.434 -1.792 1 96.38 90 PRO A N 1
ATOM 685 C CA . PRO A 1 90 ? -10.742 6.793 -2.109 1 96.38 90 PRO A CA 1
ATOM 686 C C . PRO A 1 90 ? -11.164 7.238 -3.508 1 96.38 90 PRO A C 1
ATOM 688 O O . PRO A 1 90 ? -11.164 6.43 -4.441 1 96.38 90 PRO A O 1
ATOM 691 N N . PRO A 1 91 ? -11.492 8.547 -3.602 1 93.44 91 PRO A N 1
ATOM 692 C CA . PRO A 1 91 ? -11.805 9.07 -4.934 1 93.44 91 PRO A CA 1
ATOM 693 C C . PRO A 1 91 ? -10.688 8.828 -5.945 1 93.44 91 PRO A C 1
ATOM 695 O O . PRO A 1 91 ? -9.508 8.945 -5.602 1 93.44 91 PRO A O 1
ATOM 698 N N . GLY A 1 92 ? -11.102 8.367 -7.168 1 94.44 92 GLY A N 1
ATOM 699 C CA . GLY A 1 9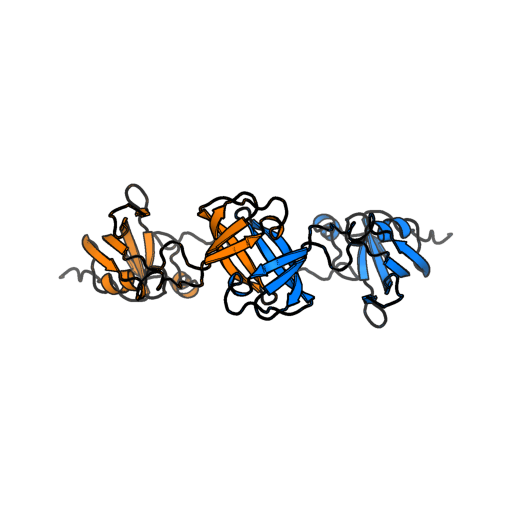2 ? -10.125 8.156 -8.227 1 94.44 92 GLY A CA 1
ATOM 700 C C . GLY A 1 92 ? -9.633 6.723 -8.297 1 94.44 92 GLY A C 1
ATOM 701 O O . GLY A 1 92 ? -8.891 6.359 -9.219 1 94.44 92 GLY A O 1
ATOM 702 N N . THR A 1 93 ? -9.898 5.941 -7.301 1 96.75 93 THR A N 1
ATOM 703 C CA . THR A 1 93 ? -9.523 4.535 -7.344 1 96.75 93 THR A CA 1
ATOM 704 C C . THR A 1 93 ? -10.148 3.842 -8.555 1 96.75 93 THR A C 1
ATOM 706 O O . THR A 1 93 ? -11.344 3.99 -8.805 1 96.75 93 THR A O 1
ATOM 709 N N . PRO A 1 94 ? -9.391 3.164 -9.312 1 97.56 94 PRO A N 1
ATOM 710 C CA . PRO A 1 94 ? -9.984 2.406 -10.414 1 97.56 94 PRO A CA 1
ATOM 711 C C . PRO A 1 94 ? -10.805 1.211 -9.945 1 97.56 94 PRO A C 1
ATOM 713 O O . PRO A 1 94 ? -10.242 0.192 -9.531 1 97.56 94 PRO A O 1
ATOM 716 N N . LEU A 1 95 ? -12.117 1.321 -10.023 1 98 95 LEU A N 1
ATOM 717 C CA . LEU A 1 95 ? -13.023 0.258 -9.594 1 98 95 LEU A CA 1
ATOM 718 C C . LEU A 1 95 ? -13.586 -0.494 -10.797 1 98 95 LEU A C 1
ATOM 720 O O . LEU A 1 95 ? -14.57 -0.066 -11.398 1 98 95 LEU A O 1
ATOM 724 N N . GLU A 1 96 ? -12.898 -1.517 -11.188 1 97.94 96 GLU A N 1
ATOM 725 C CA . GLU A 1 96 ? -13.305 -2.393 -12.281 1 97.94 96 GLU A CA 1
ATOM 726 C C . GLU A 1 96 ? -13.055 -3.859 -11.938 1 97.94 96 GLU A C 1
ATOM 728 O O . GLU A 1 96 ? -12.117 -4.176 -11.203 1 97.94 96 GLU A O 1
ATOM 733 N N . GLU A 1 97 ? -13.922 -4.715 -12.5 1 97.44 97 GLU A N 1
ATOM 734 C CA . GLU A 1 97 ? -13.766 -6.148 -12.266 1 97.44 97 GLU A CA 1
ATOM 735 C C . GLU A 1 97 ? -12.383 -6.625 -12.695 1 97.44 97 GLU A C 1
ATOM 737 O O . GLU A 1 97 ? -11.906 -6.281 -13.773 1 97.44 97 GLU A O 1
ATOM 742 N N . GLY A 1 98 ? -11.781 -7.359 -11.828 1 96 98 GLY A N 1
ATOM 743 C CA . GLY A 1 98 ? -10.484 -7.941 -12.141 1 96 98 GLY A CA 1
ATOM 744 C C . GLY A 1 98 ? -9.32 -7.109 -11.656 1 96 98 GLY A C 1
ATOM 745 O O . GLY A 1 98 ? -8.18 -7.586 -11.609 1 96 98 GLY A O 1
ATOM 746 N N . VAL A 1 99 ? -9.562 -5.863 -11.258 1 97.75 99 VAL A N 1
ATOM 747 C CA . VAL A 1 99 ? -8.508 -4.977 -10.773 1 97.75 99 VAL A CA 1
ATOM 748 C C . VAL A 1 99 ? -8.031 -5.441 -9.398 1 97.75 99 VAL A C 1
ATOM 750 O O . VAL A 1 99 ? -8.836 -5.879 -8.57 1 97.75 99 VAL A O 1
ATOM 753 N N . GLN A 1 100 ? -6.711 -5.352 -9.266 1 98.12 100 GLN A N 1
ATOM 754 C CA . GLN A 1 100 ? -6.098 -5.652 -7.98 1 98.12 100 GLN A CA 1
ATOM 755 C C . GLN A 1 100 ? -5.703 -4.375 -7.246 1 98.12 100 GLN A C 1
ATOM 757 O O . GLN A 1 100 ? -5.004 -3.523 -7.801 1 98.12 100 GLN A O 1
ATOM 762 N N . LEU A 1 101 ? -6.137 -4.234 -6.02 1 98.5 101 LEU A N 1
ATOM 763 C CA . LEU A 1 101 ? -5.672 -3.23 -5.07 1 98.5 101 LEU A CA 1
ATOM 764 C C . LEU A 1 101 ? -4.805 -3.865 -3.988 1 98.5 101 LEU A C 1
ATOM 766 O O . LEU A 1 101 ? -4.629 -5.086 -3.963 1 98.5 101 LEU A O 1
ATOM 770 N N . ALA A 1 102 ? -4.234 -3.01 -3.193 1 98.56 102 ALA A N 1
ATOM 771 C CA . ALA A 1 102 ? -3.463 -3.531 -2.066 1 98.56 102 ALA A CA 1
ATOM 772 C C . ALA A 1 102 ? -3.68 -2.689 -0.814 1 98.56 102 ALA A C 1
ATOM 774 O O . ALA A 1 102 ? -3.76 -1.461 -0.891 1 98.56 102 ALA 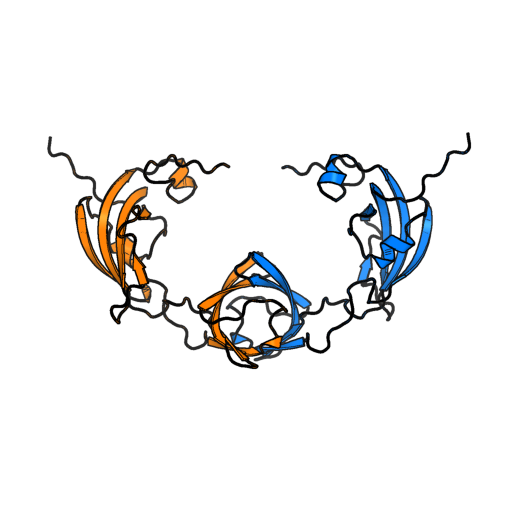A O 1
ATOM 775 N N . LEU A 1 103 ? -3.887 -3.406 0.259 1 98.5 103 LEU A N 1
ATOM 776 C CA . LEU A 1 103 ? -3.992 -2.732 1.547 1 98.5 103 LEU A CA 1
ATOM 777 C C . LEU A 1 103 ? -2.67 -2.799 2.307 1 98.5 103 LEU A C 1
ATOM 779 O O . LEU A 1 103 ? -2.086 -3.875 2.447 1 98.5 103 LEU A O 1
ATOM 783 N N . ARG A 1 104 ? -2.135 -1.726 2.703 1 98.38 104 ARG A N 1
ATOM 784 C CA . ARG A 1 104 ? -0.928 -1.646 3.518 1 98.38 104 ARG A CA 1
ATOM 785 C C . ARG A 1 104 ? -1.263 -1.282 4.961 1 98.38 104 ARG A C 1
ATOM 787 O O . ARG A 1 104 ? -2.02 -0.342 5.207 1 98.38 104 ARG A O 1
ATOM 794 N N . ASP A 1 105 ? -0.681 -2.021 5.922 1 97.75 105 ASP A N 1
ATOM 795 C CA . ASP A 1 105 ? -0.943 -1.73 7.328 1 97.75 105 ASP A CA 1
ATOM 796 C C . ASP A 1 105 ? 0.225 -0.978 7.961 1 97.75 105 ASP A C 1
ATOM 798 O O . ASP A 1 105 ? 1.222 -0.693 7.293 1 97.75 105 ASP A O 1
ATOM 802 N N . PRO A 1 106 ? 0.098 -0.564 9.266 1 96.31 106 PRO A N 1
ATOM 803 C CA . PRO A 1 106 ? 1.136 0.261 9.891 1 96.31 106 PRO A CA 1
ATOM 804 C C . PRO A 1 106 ? 2.49 -0.441 9.953 1 96.31 106 PRO A C 1
ATOM 806 O O . PRO A 1 106 ? 3.531 0.22 9.992 1 96.31 106 PRO A O 1
ATOM 809 N N . SER A 1 107 ? 2.516 -1.631 9.914 1 96.56 107 SER A N 1
ATOM 810 C CA . SER A 1 107 ? 3.758 -2.398 9.961 1 96.56 107 SER A CA 1
ATOM 811 C C . SER A 1 107 ? 4.41 -2.469 8.586 1 96.56 107 SER A C 1
ATOM 813 O O . SER A 1 107 ? 5.551 -2.912 8.453 1 96.56 107 SER A O 1
ATOM 815 N N . GLY A 1 108 ? 3.689 -2.078 7.559 1 96.62 108 GLY A N 1
ATOM 816 C CA . GLY A 1 108 ? 4.207 -2.107 6.199 1 96.62 108 GLY A CA 1
ATOM 817 C C . GLY A 1 108 ? 3.781 -3.34 5.426 1 96.62 108 GLY A C 1
ATOM 818 O O . GLY A 1 108 ? 4.129 -3.492 4.25 1 96.62 108 GLY A O 1
ATOM 819 N N . GLN A 1 109 ? 3.1 -4.141 6.109 1 96.75 109 GLN A N 1
ATOM 820 C CA . GLN A 1 109 ? 2.602 -5.328 5.426 1 96.75 109 GLN A CA 1
ATOM 821 C C . GLN A 1 109 ? 1.602 -4.957 4.332 1 96.75 109 GLN A C 1
ATOM 823 O O . GLN A 1 109 ? 0.729 -4.113 4.543 1 96.75 109 GLN A O 1
ATOM 828 N N . ILE A 1 110 ? 1.824 -5.559 3.166 1 97.69 110 ILE A N 1
ATOM 829 C CA . ILE A 1 110 ? 0.97 -5.305 2.012 1 97.69 110 ILE A CA 1
ATOM 830 C C . ILE A 1 110 ? 0.204 -6.574 1.646 1 97.69 110 ILE A C 1
ATOM 832 O O . ILE A 1 110 ? 0.798 -7.645 1.501 1 97.69 110 ILE A O 1
ATOM 836 N N . VAL A 1 111 ? -1.092 -6.484 1.513 1 97.44 111 VAL A N 1
ATOM 837 C CA . VAL A 1 111 ? -1.927 -7.621 1.137 1 97.44 111 VAL A CA 1
ATOM 838 C C . VAL A 1 111 ? -2.807 -7.246 -0.054 1 97.44 111 VAL A C 1
ATOM 840 O O . VAL A 1 111 ? -3.51 -6.234 -0.018 1 97.44 111 VAL A O 1
ATOM 843 N N . PRO A 1 112 ? -2.814 -8.094 -1.055 1 97.69 112 PRO A N 1
ATOM 844 C CA . PRO A 1 112 ? -3.648 -7.797 -2.223 1 97.69 112 PRO A CA 1
ATOM 845 C C . PRO A 1 112 ? -5.137 -8 -1.952 1 97.69 112 PRO A C 1
ATOM 847 O O . PRO A 1 112 ? -5.508 -8.867 -1.155 1 97.69 112 PRO A O 1
ATOM 850 N N . ILE A 1 113 ? -5.91 -7.207 -2.525 1 97.94 113 ILE A N 1
ATOM 851 C CA . ILE A 1 113 ? -7.367 -7.312 -2.566 1 97.94 113 ILE A CA 1
ATOM 852 C C . ILE A 1 113 ? -7.852 -7.211 -4.012 1 97.94 113 ILE A C 1
ATOM 854 O O . ILE A 1 113 ? -7.359 -6.383 -4.781 1 97.94 113 ILE A O 1
ATOM 858 N N . TRP A 1 114 ? -8.828 -8.086 -4.383 1 98.19 114 TRP A N 1
ATOM 859 C CA . TRP A 1 114 ? -9.305 -8.07 -5.762 1 98.19 114 TRP A CA 1
ATOM 860 C C . TRP A 1 114 ? -10.734 -7.562 -5.844 1 98.19 114 TRP A C 1
ATOM 862 O O . TRP A 1 114 ? -11.562 -7.871 -4.98 1 98.19 114 TRP A O 1
ATOM 872 N N . ILE A 1 115 ? -10.984 -6.797 -6.879 1 98.44 115 ILE A N 1
ATOM 873 C CA . ILE A 1 115 ? -12.359 -6.43 -7.18 1 98.44 115 ILE A CA 1
ATOM 874 C C . ILE A 1 115 ? -13.008 -7.516 -8.039 1 98.44 115 ILE A C 1
ATOM 876 O O . ILE A 1 115 ? -12.547 -7.797 -9.148 1 98.44 115 ILE A O 1
ATOM 880 N N . SER A 1 116 ? -14.086 -8.094 -7.512 1 97.44 116 SER A N 1
ATOM 881 C CA . SER A 1 116 ? -14.688 -9.219 -8.219 1 97.44 116 SER A CA 1
ATOM 882 C C . SER A 1 116 ? -15.945 -8.789 -8.969 1 97.44 116 SER A C 1
ATOM 884 O O . SER A 1 116 ? -16.328 -9.414 -9.961 1 97.44 116 SER A O 1
ATOM 886 N N . LYS A 1 117 ? -16.625 -7.812 -8.531 1 97.69 117 LYS A N 1
ATOM 887 C CA . LYS A 1 117 ? -17.844 -7.285 -9.141 1 97.69 117 LYS A CA 1
ATOM 888 C C . LYS A 1 117 ? -18.078 -5.832 -8.734 1 97.69 117 LYS A C 1
ATOM 890 O O . LYS A 1 117 ? -17.766 -5.441 -7.609 1 97.69 117 LYS A O 1
ATOM 895 N N . VAL A 1 118 ? -18.578 -5.035 -9.688 1 98.5 118 VAL A N 1
ATOM 896 C CA . VAL A 1 118 ? -18.859 -3.637 -9.398 1 98.5 118 VAL A CA 1
ATOM 897 C C . VAL A 1 118 ? -20.328 -3.34 -9.672 1 98.5 118 VAL A C 1
ATOM 899 O O . VAL A 1 118 ? -20.844 -3.621 -10.758 1 98.5 118 VAL A O 1
ATOM 902 N N . GLU A 1 119 ? -20.953 -2.854 -8.727 1 97.94 119 GLU A N 1
ATOM 903 C CA . GLU A 1 119 ? -22.312 -2.344 -8.836 1 97.94 119 GLU A CA 1
ATOM 904 C C . GLU A 1 119 ? -22.359 -0.836 -8.602 1 97.94 119 GLU A C 1
ATOM 906 O O . GLU A 1 119 ? -21.312 -0.196 -8.445 1 97.94 119 GLU A O 1
ATOM 911 N N . SER A 1 120 ? -23.5 -0.262 -8.727 1 96.69 120 SER A N 1
ATOM 912 C CA . SER A 1 120 ? -23.625 1.189 -8.656 1 96.69 120 SER A CA 1
ATOM 913 C C . SER A 1 120 ? -23.156 1.727 -7.312 1 96.69 120 SER A C 1
ATOM 915 O O . SER A 1 120 ? -22.422 2.711 -7.258 1 96.69 120 SER A O 1
ATOM 917 N N . ASP A 1 121 ? -23.516 1.077 -6.219 1 97.12 121 ASP A N 1
ATOM 918 C CA . ASP A 1 121 ? -23.234 1.642 -4.902 1 97.12 121 ASP A CA 1
ATOM 919 C C . ASP A 1 121 ? -22.359 0.709 -4.082 1 97.12 121 ASP A C 1
ATOM 921 O O . ASP A 1 121 ? -21.953 1.048 -2.969 1 97.12 121 ASP A O 1
ATOM 925 N N . VAL A 1 122 ? -22.109 -0.466 -4.73 1 98 122 VAL A N 1
ATOM 926 C CA . VAL A 1 122 ? -21.375 -1.474 -3.971 1 98 122 VAL A CA 1
ATOM 927 C C . VAL A 1 122 ? -20.281 -2.078 -4.844 1 98 122 VAL A C 1
ATOM 929 O O . VAL A 1 122 ? -20.484 -2.305 -6.039 1 98 122 VAL A O 1
ATOM 932 N N . VAL A 1 123 ? -19.141 -2.311 -4.219 1 98.75 123 VAL A N 1
ATOM 933 C CA . VAL A 1 123 ? -18.031 -3.021 -4.855 1 98.75 123 VAL A CA 1
ATOM 934 C C . VAL A 1 123 ? -17.766 -4.336 -4.121 1 98.75 123 VAL A C 1
ATOM 936 O O . VAL A 1 123 ? -17.625 -4.352 -2.895 1 98.75 123 VAL A O 1
ATOM 939 N N . HIS A 1 124 ? -17.844 -5.363 -4.852 1 98.5 124 HIS A N 1
ATOM 940 C CA . HIS A 1 124 ? -17.453 -6.641 -4.266 1 98.5 124 HIS A CA 1
ATOM 941 C C . HIS A 1 124 ? -15.938 -6.816 -4.266 1 98.5 124 HIS A C 1
ATOM 943 O O . HIS A 1 124 ? -15.297 -6.715 -5.312 1 98.5 124 HIS A O 1
ATOM 949 N N . VAL A 1 125 ? -15.406 -7.117 -3.076 1 98.31 125 VAL A N 1
ATOM 950 C CA . VAL A 1 125 ? -13.977 -7.387 -2.949 1 98.31 125 VAL A CA 1
ATOM 951 C C . VAL A 1 125 ? -13.758 -8.844 -2.547 1 98.31 125 VAL A C 1
ATOM 953 O O . VAL A 1 125 ? -14.594 -9.438 -1.863 1 98.31 125 VAL A O 1
ATOM 956 N N . ASP A 1 126 ? -12.727 -9.352 -3.127 1 98.19 126 ASP A N 1
ATOM 957 C CA . ASP A 1 126 ? -12.367 -10.734 -2.84 1 98.19 126 ASP A CA 1
ATOM 958 C C . ASP A 1 126 ? -10.938 -10.836 -2.316 1 98.19 126 ASP A C 1
ATOM 960 O O . ASP A 1 126 ? -10 -10.398 -2.979 1 98.19 126 ASP A O 1
ATOM 964 N N . LEU A 1 127 ? -10.695 -11.414 -1.148 1 97.62 127 LEU A N 1
ATOM 965 C CA . LEU A 1 127 ? -9.383 -11.555 -0.529 1 97.62 127 LEU A CA 1
ATOM 966 C C . LEU A 1 127 ? -8.688 -12.82 -1.014 1 97.62 127 LEU A C 1
ATOM 968 O O . LEU A 1 127 ? -7.512 -13.039 -0.713 1 97.62 127 LEU A O 1
ATOM 972 N N . ASN A 1 128 ? -9.453 -13.594 -1.795 1 97.25 128 A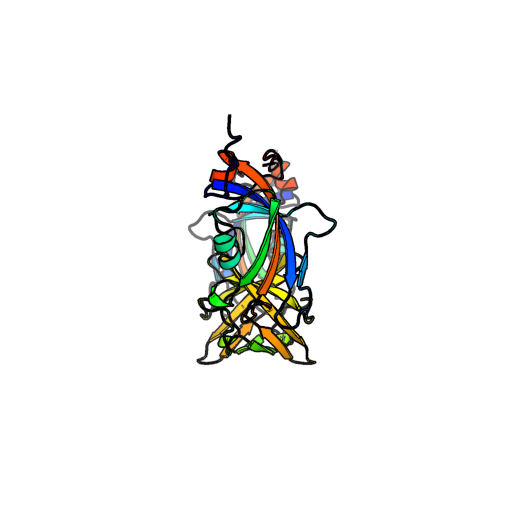SN A N 1
ATOM 973 C CA . ASN A 1 128 ? -8.852 -14.773 -2.41 1 97.25 128 ASN A CA 1
ATOM 974 C C . ASN A 1 128 ? -8.086 -14.406 -3.68 1 97.25 128 ASN A C 1
ATOM 976 O O . ASN A 1 128 ? -8.516 -13.547 -4.445 1 97.25 128 ASN A O 1
ATOM 980 N N . HIS A 1 129 ? -6.914 -15.109 -3.818 1 95 129 HIS A N 1
ATOM 981 C CA . HIS A 1 129 ? -6.328 -15.078 -5.152 1 95 129 HIS A CA 1
ATOM 982 C C . HIS A 1 129 ? -7.332 -15.547 -6.203 1 95 129 HIS A C 1
ATOM 984 O O . HIS A 1 129 ? -8.078 -16.5 -5.977 1 95 129 HIS A O 1
ATOM 990 N N . PRO A 1 130 ? -7.305 -14.961 -7.398 1 94.19 130 PRO A N 1
ATOM 991 C CA . PRO A 1 130 ? -8.289 -15.305 -8.43 1 94.19 130 PRO A CA 1
ATOM 992 C C . PRO A 1 130 ? -8.258 -16.781 -8.797 1 94.19 130 PRO A C 1
ATOM 994 O O . PRO A 1 130 ? -9.281 -17.344 -9.219 1 94.19 130 PRO A O 1
ATOM 997 N N . LEU A 1 131 ? -7.145 -17.469 -8.555 1 95 131 LEU A N 1
ATOM 998 C CA . LEU A 1 131 ? -7.008 -18.875 -8.953 1 95 131 LEU A CA 1
ATOM 999 C C . LEU A 1 131 ? -7.16 -19.781 -7.742 1 95 131 LEU A C 1
ATOM 1001 O O . LEU A 1 131 ? -6.988 -21 -7.855 1 95 131 LEU A O 1
ATOM 1005 N N . ALA A 1 132 ? -7.469 -19.188 -6.629 1 96.38 132 ALA A N 1
ATOM 1006 C CA . ALA A 1 132 ? -7.715 -20 -5.449 1 96.38 132 ALA A CA 1
ATOM 1007 C C . ALA A 1 132 ? -8.852 -21 -5.699 1 96.38 132 ALA A C 1
ATOM 1009 O O . ALA A 1 132 ? -9.875 -20.641 -6.297 1 96.38 132 ALA A O 1
ATOM 1010 N N . GLY A 1 133 ? -8.672 -22.219 -5.242 1 96.62 133 GLY A N 1
ATOM 1011 C CA . GLY A 1 133 ? -9.68 -23.25 -5.379 1 96.62 133 GLY A CA 1
ATOM 1012 C C . GLY A 1 133 ? -9.664 -23.922 -6.738 1 96.62 133 GLY A C 1
ATOM 1013 O O . GLY A 1 133 ? -10.375 -24.906 -6.961 1 96.62 133 GLY A O 1
ATOM 1014 N N . GLU A 1 134 ? -8.844 -23.453 -7.613 1 96.38 134 GLU A N 1
ATOM 1015 C CA . GLU A 1 134 ? -8.82 -24 -8.969 1 96.38 134 GLU A CA 1
ATOM 1016 C C . GLU A 1 134 ? -7.809 -25.125 -9.094 1 96.38 134 GLU A C 1
ATOM 1018 O O . GLU A 1 134 ? -6.703 -25.047 -8.555 1 96.38 134 GLU A O 1
ATOM 1023 N N . VAL A 1 135 ? -8.273 -26.156 -9.781 1 97.94 135 VAL A N 1
ATOM 1024 C CA . VAL A 1 135 ? -7.332 -27.188 -10.227 1 97.94 135 VAL A CA 1
ATOM 1025 C C . VAL A 1 135 ? -6.566 -26.688 -11.453 1 97.94 135 VAL A C 1
ATOM 1027 O O . VAL A 1 135 ? -7.172 -26.266 -12.445 1 97.94 135 VAL A O 1
ATOM 1030 N N . LEU A 1 136 ? -5.258 -26.719 -11.383 1 98.38 136 LEU A N 1
ATOM 1031 C CA . LEU A 1 136 ? -4.418 -26.188 -12.453 1 98.38 136 LEU A CA 1
ATOM 1032 C C . LEU A 1 136 ? -3.842 -27.328 -13.305 1 98.38 136 LEU A C 1
ATOM 1034 O O . LEU A 1 136 ? -3.449 -28.359 -12.766 1 98.38 136 LEU A O 1
ATOM 1038 N N . HIS A 1 137 ? -3.807 -27.094 -14.586 1 98.62 137 HIS A N 1
ATOM 1039 C CA . HIS A 1 137 ? -3.221 -28.047 -15.516 1 98.62 137 HIS A CA 1
ATOM 1040 C C . HIS A 1 137 ? -2.062 -27.422 -16.297 1 98.62 137 HIS A C 1
ATOM 1042 O O . HIS A 1 137 ? -2.264 -26.484 -17.078 1 98.62 137 HIS A O 1
ATOM 1048 N N . PHE A 1 138 ? -0.903 -27.984 -16.125 1 98.62 138 PHE A N 1
ATOM 1049 C CA . PHE A 1 138 ? 0.292 -27.484 -16.781 1 98.62 138 PHE A CA 1
ATOM 1050 C C . PHE A 1 138 ? 0.753 -28.453 -17.875 1 98.62 138 PHE A C 1
ATOM 1052 O O . PHE A 1 138 ? 0.861 -29.656 -17.625 1 98.62 138 PHE A O 1
ATOM 1059 N N . ASP A 1 139 ? 0.978 -27.953 -19.031 1 98.44 139 ASP A N 1
ATOM 1060 C CA . ASP A 1 139 ? 1.835 -28.594 -20.016 1 98.44 139 ASP A CA 1
ATOM 1061 C C . ASP A 1 139 ? 3.23 -27.969 -20.016 1 98.44 139 ASP A C 1
ATOM 1063 O O . ASP A 1 139 ? 3.387 -26.781 -20.297 1 98.44 139 ASP A O 1
ATOM 1067 N N . VAL A 1 140 ? 4.289 -28.781 -19.734 1 98.56 140 VAL A N 1
ATOM 1068 C CA . VAL A 1 140 ? 5.605 -28.203 -19.5 1 98.56 140 VAL A CA 1
ATOM 1069 C C . VAL A 1 140 ? 6.648 -28.938 -20.344 1 98.56 140 VAL A C 1
ATOM 1071 O O . VAL A 1 140 ? 6.566 -30.156 -20.531 1 98.56 140 VAL A O 1
ATOM 1074 N N . GLU A 1 141 ? 7.52 -28.172 -20.812 1 98.44 141 GLU A N 1
ATOM 1075 C CA . GLU A 1 141 ? 8.742 -28.703 -21.406 1 98.44 141 GLU A CA 1
ATOM 1076 C C . GLU A 1 141 ? 9.984 -28.094 -20.75 1 98.44 141 GLU A C 1
ATOM 1078 O O . GLU A 1 141 ? 10.109 -26.875 -20.672 1 98.44 141 GLU A O 1
ATOM 1083 N N . VAL A 1 142 ? 10.875 -28.891 -20.234 1 98.38 142 VAL A N 1
ATOM 1084 C CA . VAL A 1 142 ? 12.133 -28.406 -19.688 1 98.38 142 VAL A CA 1
ATOM 1085 C C . VAL A 1 142 ? 13.117 -28.109 -20.812 1 98.38 142 VAL A C 1
ATOM 1087 O O . VAL A 1 142 ? 13.438 -29 -21.609 1 98.38 142 VAL A O 1
ATOM 1090 N N . VAL A 1 143 ? 13.664 -26.891 -20.797 1 97.62 143 VAL A N 1
ATOM 1091 C CA . VAL A 1 143 ? 14.414 -26.547 -22 1 97.62 143 VAL A CA 1
ATOM 1092 C C . VAL A 1 143 ? 15.852 -26.188 -21.625 1 97.62 143 VAL A C 1
ATOM 1094 O O . VAL A 1 143 ? 16.734 -26.188 -22.484 1 97.62 143 VAL A O 1
ATOM 1097 N N . SER A 1 144 ? 16.062 -25.891 -20.359 1 96.94 144 SER A N 1
ATOM 1098 C CA . SER A 1 144 ? 17.438 -25.625 -19.938 1 96.94 144 SER A CA 1
ATOM 1099 C C . SER A 1 144 ? 17.625 -25.875 -18.453 1 96.94 144 SER A C 1
ATOM 1101 O O . SER A 1 144 ? 16.641 -25.891 -17.688 1 96.94 144 SER A O 1
ATOM 1103 N N . LEU A 1 145 ? 18.797 -26.109 -18.109 1 97.5 145 LEU A N 1
ATOM 1104 C CA . LEU A 1 145 ? 19.203 -26.375 -16.734 1 97.5 145 LEU A CA 1
ATOM 1105 C C . LEU A 1 145 ? 20.641 -25.891 -16.5 1 97.5 145 LEU A C 1
ATOM 1107 O O . LEU A 1 145 ? 21.531 -26.203 -17.281 1 97.5 145 LEU A O 1
ATOM 1111 N N . ARG A 1 146 ? 20.828 -25.172 -15.422 1 96.44 146 ARG A N 1
ATOM 1112 C CA . ARG A 1 146 ? 22.188 -24.766 -15.047 1 96.44 146 ARG A CA 1
ATOM 1113 C C . ARG A 1 146 ? 22.297 -24.547 -13.547 1 96.44 146 ARG A C 1
ATOM 1115 O O . ARG A 1 146 ? 21.281 -24.344 -12.867 1 96.44 146 ARG A O 1
ATOM 1122 N N . LYS A 1 147 ? 23.5 -24.562 -13.109 1 95.5 147 LYS A N 1
ATOM 1123 C CA . LYS A 1 147 ? 23.734 -24.234 -11.703 1 95.5 147 LYS A CA 1
ATOM 1124 C C . LYS A 1 147 ? 23.5 -22.75 -11.445 1 95.5 147 LYS A C 1
ATOM 1126 O O . LYS A 1 147 ? 23.875 -21.906 -12.266 1 95.5 147 LYS A O 1
ATOM 1131 N N . ALA A 1 148 ? 22.969 -22.422 -10.305 1 96.81 148 ALA A N 1
ATOM 1132 C CA . ALA A 1 148 ? 22.766 -21.031 -9.93 1 96.81 148 ALA A CA 1
ATOM 1133 C C . ALA A 1 148 ? 24.094 -20.375 -9.531 1 96.81 148 ALA A C 1
ATOM 1135 O O . ALA A 1 148 ? 24.984 -21.047 -8.977 1 96.81 148 ALA A O 1
ATOM 1136 N N . THR A 1 149 ? 24.25 -19.156 -9.852 1 95.25 149 THR A N 1
ATOM 1137 C CA . THR A 1 149 ? 25.406 -18.422 -9.336 1 95.25 149 THR A CA 1
ATOM 1138 C C . THR A 1 149 ? 25.234 -18.125 -7.848 1 95.25 149 THR A C 1
ATOM 1140 O O . THR A 1 149 ? 24.125 -18.219 -7.316 1 95.25 149 THR A O 1
ATOM 1143 N N . ASP A 1 150 ? 26.312 -17.734 -7.203 1 95.12 150 ASP A N 1
ATOM 1144 C CA . ASP A 1 150 ? 26.234 -17.375 -5.793 1 95.12 150 ASP A CA 1
ATOM 1145 C C . ASP A 1 150 ? 25.297 -16.188 -5.578 1 95.12 150 ASP A C 1
ATOM 1147 O O . ASP A 1 150 ? 24.562 -16.156 -4.586 1 95.12 150 ASP A O 1
ATOM 1151 N N . GLU A 1 151 ? 25.359 -15.32 -6.477 1 94.31 151 GLU A N 1
ATOM 1152 C CA . GLU A 1 151 ? 24.516 -14.133 -6.387 1 94.31 151 GLU A CA 1
ATOM 1153 C C . GLU A 1 151 ? 23.031 -14.508 -6.496 1 94.31 151 GLU A C 1
ATOM 1155 O O . GLU A 1 151 ? 22.203 -13.984 -5.762 1 94.31 151 GLU A O 1
ATOM 1160 N N . GLU A 1 152 ? 22.719 -15.352 -7.406 1 95.25 152 GLU A N 1
ATOM 1161 C CA . GLU A 1 152 ? 21.344 -15.805 -7.582 1 95.25 152 GLU A CA 1
ATOM 1162 C C . GLU A 1 152 ? 20.828 -16.531 -6.34 1 95.25 152 GLU A C 1
ATOM 1164 O O . GLU A 1 152 ? 19.688 -16.359 -5.941 1 95.25 152 GLU A O 1
ATOM 1169 N N . LEU A 1 153 ? 21.656 -17.312 -5.758 1 95.88 153 LEU A N 1
ATOM 1170 C CA . LEU A 1 153 ? 21.281 -18.016 -4.531 1 95.88 153 LEU A CA 1
ATOM 1171 C C . LEU A 1 153 ? 21.016 -17.031 -3.404 1 95.88 153 LEU A C 1
ATOM 1173 O O . LEU A 1 153 ? 20.047 -17.188 -2.658 1 95.88 153 LEU A O 1
ATOM 1177 N N . GLU A 1 154 ? 21.844 -16.031 -3.34 1 94.69 154 GLU A N 1
ATOM 1178 C CA . GLU A 1 154 ? 21.672 -15 -2.318 1 94.69 154 GLU A CA 1
ATOM 1179 C C . GLU A 1 154 ? 20.375 -14.219 -2.537 1 94.69 154 GLU A C 1
ATOM 1181 O O . GLU A 1 154 ? 19.672 -13.898 -1.578 1 94.69 154 GLU A O 1
ATOM 1186 N N . HIS A 1 155 ? 20.078 -13.977 -3.846 1 94.62 155 HIS A N 1
ATOM 1187 C CA . HIS A 1 155 ? 18.906 -13.18 -4.18 1 94.62 155 HIS A CA 1
ATOM 1188 C C . HIS A 1 155 ? 17.641 -14.031 -4.168 1 94.62 155 HIS A C 1
ATOM 1190 O O . HIS A 1 155 ? 16.531 -13.508 -4.031 1 94.62 155 HIS A O 1
ATOM 1196 N N . GLY A 1 156 ? 17.828 -15.32 -4.398 1 95.44 156 GLY A N 1
ATOM 1197 C CA . GLY A 1 156 ? 16.703 -16.234 -4.363 1 95.44 156 GLY A CA 1
ATOM 1198 C C . GLY A 1 156 ? 15.938 -16.297 -5.676 1 95.44 156 GLY A C 1
ATOM 1199 O O . GLY A 1 156 ? 14.797 -16.766 -5.715 1 95.44 156 GLY A O 1
ATOM 1200 N N . HIS A 1 157 ? 16.531 -15.695 -6.758 1 95.81 157 HIS A N 1
ATOM 1201 C CA . HIS A 1 157 ? 15.914 -15.758 -8.07 1 95.81 157 HIS A CA 1
ATOM 1202 C C . HIS A 1 157 ? 16.953 -15.68 -9.18 1 95.81 157 HIS A C 1
ATOM 1204 O O . HIS A 1 157 ? 18.078 -15.211 -8.953 1 95.81 157 HIS A O 1
ATOM 1210 N N . PRO A 1 158 ? 16.562 -16.172 -10.352 1 95.5 158 PRO A N 1
ATOM 1211 C CA . PRO A 1 158 ? 17.547 -16.172 -11.438 1 95.5 158 PRO A CA 1
ATOM 1212 C C . PRO A 1 158 ? 17.766 -14.797 -12.039 1 95.5 158 PRO A C 1
ATOM 1214 O O . PRO A 1 158 ? 16.859 -13.969 -12.055 1 95.5 158 PRO A O 1
ATOM 1217 N N . HIS A 1 159 ? 18.859 -14.57 -12.5 1 92 159 HIS A N 1
ATOM 1218 C CA . HIS A 1 159 ? 19.203 -13.375 -13.266 1 92 159 HIS A CA 1
ATOM 1219 C C . HIS A 1 159 ? 19.25 -13.664 -14.766 1 92 159 HIS A C 1
ATOM 1221 O O . HIS A 1 159 ? 20.312 -13.664 -15.375 1 92 159 HIS A O 1
ATOM 1227 N N . GLY A 1 160 ? 18.141 -13.977 -15.336 1 85.12 160 GLY A N 1
ATOM 1228 C CA . GLY A 1 160 ? 18.047 -14.281 -16.75 1 85.12 160 GLY A CA 1
ATOM 1229 C C . GLY A 1 160 ? 18.516 -15.68 -17.094 1 85.12 160 GLY A C 1
ATOM 1230 O O . GLY A 1 160 ? 18.766 -16.5 -16.203 1 85.12 160 GLY A O 1
ATOM 1231 N N . ALA A 1 161 ? 18.609 -15.93 -18.422 1 82.75 161 ALA A N 1
ATOM 1232 C CA . ALA A 1 161 ? 18.969 -17.234 -18.938 1 82.75 161 ALA A CA 1
ATOM 1233 C C . ALA A 1 161 ? 20.406 -17.594 -18.609 1 82.75 161 ALA A C 1
ATOM 1235 O O . ALA A 1 161 ? 20.719 -18.734 -18.266 1 82.75 161 ALA A O 1
ATOM 1236 N N . ASP A 1 162 ? 21.156 -16.469 -18.578 1 83.75 162 ASP A N 1
ATOM 1237 C CA . ASP A 1 162 ? 22.578 -16.75 -18.484 1 83.75 162 ASP A CA 1
ATOM 1238 C C . ASP A 1 162 ? 23.125 -16.344 -17.109 1 83.75 162 ASP A C 1
ATOM 1240 O O . ASP A 1 162 ? 24.312 -16.547 -16.828 1 83.75 162 ASP A O 1
ATOM 1244 N N . GLY A 1 163 ? 22.219 -15.844 -16.312 1 80.62 163 GLY A N 1
ATOM 1245 C CA . GLY A 1 163 ? 22.641 -15.539 -14.945 1 80.62 163 GLY A CA 1
ATOM 1246 C C . GLY A 1 163 ? 23.25 -14.164 -14.797 1 80.62 163 GLY A C 1
ATOM 1247 O O . GLY A 1 163 ? 23.688 -13.781 -13.711 1 80.62 163 GLY A O 1
ATOM 1248 N N . HIS A 1 164 ? 23.375 -13.461 -15.844 1 74.38 164 HIS A N 1
ATOM 1249 C CA . HIS A 1 164 ? 24.156 -12.234 -15.789 1 74.38 164 HIS A CA 1
ATOM 1250 C C . HIS A 1 164 ? 23.266 -11 -15.906 1 74.38 164 HIS A C 1
ATOM 1252 O O . HIS A 1 164 ? 23.766 -9.867 -15.922 1 74.38 164 HIS A O 1
ATOM 1258 N N . GLU A 1 165 ? 22.047 -11.258 -16.172 1 65.75 165 GLU A N 1
ATOM 1259 C CA . GLU A 1 165 ? 21.219 -10.07 -16.297 1 65.75 165 GLU A CA 1
ATOM 1260 C C . GLU A 1 165 ? 21.234 -9.25 -15 1 65.75 165 GLU A C 1
ATOM 1262 O O . GLU A 1 165 ? 21.031 -9.797 -13.914 1 65.75 165 GLU A O 1
ATOM 1267 N N . GLY A 1 166 ? 22.281 -8.336 -14.953 1 57.03 166 GLY A N 1
ATOM 1268 C CA . GLY A 1 166 ? 22.641 -7.555 -13.781 1 57.03 166 GLY A CA 1
ATOM 1269 C C . GLY A 1 166 ? 21.5 -6.711 -13.25 1 57.03 166 GLY A C 1
ATOM 1270 O O . GLY A 1 166 ? 20.562 -6.395 -13.977 1 57.03 166 GLY A O 1
ATOM 1271 N N . HIS A 1 167 ? 21.109 -6.926 -12.078 1 57.09 167 HIS A N 1
ATOM 1272 C CA . HIS A 1 167 ? 20.312 -5.93 -11.375 1 57.09 167 HIS A CA 1
ATOM 1273 C C . HIS A 1 167 ? 21.047 -4.594 -11.289 1 57.09 167 HIS A C 1
ATOM 1275 O O . HIS A 1 167 ? 22.25 -4.559 -11.016 1 57.09 167 HIS A O 1
ATOM 1281 N N . HIS A 1 168 ? 20.906 -3.68 -12.336 1 43.38 168 HIS A N 1
ATOM 1282 C CA . HIS A 1 168 ? 21.484 -2.4 -11.945 1 43.38 168 HIS A CA 1
ATOM 1283 C C . HIS A 1 168 ? 21.188 -2.096 -10.477 1 43.38 168 HIS A C 1
ATOM 1285 O O . HIS A 1 168 ? 20.031 -2.041 -10.07 1 43.38 168 HIS A O 1
ATOM 1291 N N . HIS A 1 169 ? 21.969 -2.547 -9.648 1 36.25 169 HIS A N 1
ATOM 1292 C CA . HIS A 1 169 ? 21.812 -2.051 -8.289 1 36.25 169 HIS A CA 1
ATOM 1293 C C . HIS A 1 169 ? 21.641 -0.536 -8.266 1 36.25 169 HIS A C 1
ATOM 1295 O O . HIS A 1 169 ? 22.234 0.173 -9.078 1 36.25 169 HIS A O 1
ATOM 1301 N N . MET B 1 1 ? 26.906 49.062 11.305 1 36.94 1 MET B N 1
ATOM 1302 C CA . MET B 1 1 ? 26.391 48.281 10.195 1 36.94 1 MET B CA 1
ATOM 1303 C C . MET B 1 1 ? 25.094 47.562 10.594 1 36.94 1 MET B C 1
ATOM 1305 O O . MET B 1 1 ? 25.047 46.875 11.617 1 36.94 1 MET B O 1
ATOM 1309 N N . SER B 1 2 ? 23.969 48.125 10.508 1 40.44 2 SER B N 1
ATOM 1310 C CA . SER B 1 2 ? 22.656 47.688 10.969 1 40.44 2 SER B CA 1
ATOM 1311 C C . SER B 1 2 ? 22.469 46.188 10.695 1 40.44 2 SER B C 1
ATOM 1313 O O . SER B 1 2 ? 22.672 45.75 9.57 1 40.44 2 SER B O 1
ATOM 1315 N N . GLU B 1 3 ? 22.953 45.25 11.445 1 44.88 3 GLU B N 1
ATOM 1316 C CA . GLU B 1 3 ? 22.906 43.812 11.266 1 44.88 3 GLU B CA 1
ATOM 1317 C C . GLU B 1 3 ? 21.594 43.375 10.602 1 44.88 3 GLU B C 1
ATOM 1319 O O . GLU B 1 3 ? 20.516 43.562 11.172 1 44.88 3 GLU B O 1
ATOM 1324 N N . SER B 1 4 ? 21.312 43.719 9.32 1 53.31 4 SER B N 1
ATOM 1325 C CA . SER B 1 4 ? 20.156 43.438 8.469 1 53.31 4 SER B CA 1
ATOM 1326 C C . SER B 1 4 ? 19.516 42.094 8.797 1 53.31 4 SER B C 1
ATOM 1328 O O . SER B 1 4 ? 20.141 41.062 8.617 1 53.31 4 SER B O 1
ATOM 1330 N N . VAL B 1 5 ? 18.75 42.062 9.938 1 69.19 5 VAL B N 1
ATOM 1331 C CA . VAL B 1 5 ? 18.109 40.844 10.383 1 69.19 5 VAL B CA 1
ATOM 1332 C C . VAL B 1 5 ? 17.312 40.219 9.227 1 69.19 5 VAL B C 1
ATOM 1334 O O . VAL B 1 5 ? 16.5 40.875 8.602 1 69.19 5 VAL B O 1
ATOM 1337 N N . GLN B 1 6 ? 17.719 39.125 8.711 1 87.75 6 GLN B N 1
ATOM 1338 C CA . GLN B 1 6 ? 17.109 38.438 7.582 1 87.75 6 GLN B CA 1
ATOM 1339 C C . GLN B 1 6 ? 15.719 37.906 7.941 1 87.75 6 GLN B C 1
ATOM 1341 O O . GLN B 1 6 ? 15.508 37.375 9.039 1 87.75 6 GLN B O 1
ATOM 1346 N N . SER B 1 7 ? 14.758 38.25 7.195 1 96.25 7 SER B N 1
ATOM 1347 C CA . SER B 1 7 ? 13.391 37.781 7.363 1 96.25 7 SER B CA 1
ATOM 1348 C C . SER B 1 7 ? 13.148 36.5 6.555 1 96.25 7 SER B C 1
ATOM 1350 O O . SER B 1 7 ? 13.867 36.25 5.586 1 96.25 7 SER B O 1
ATOM 1352 N N . ILE B 1 8 ? 12.242 35.812 7.027 1 97.94 8 ILE B N 1
ATOM 1353 C CA . ILE B 1 8 ? 11.922 34.531 6.371 1 97.94 8 ILE B CA 1
ATOM 1354 C C . ILE B 1 8 ? 11.445 34.812 4.945 1 97.94 8 ILE B C 1
ATOM 1356 O O . ILE B 1 8 ? 10.562 35.656 4.727 1 97.94 8 ILE B O 1
ATOM 1360 N N . ALA B 1 9 ? 12.062 34.094 4.02 1 97.06 9 ALA B N 1
ATOM 1361 C CA . ALA B 1 9 ? 11.727 34.156 2.602 1 97.06 9 ALA B CA 1
ATOM 1362 C C . ALA B 1 9 ? 11.852 32.812 1.942 1 97.06 9 ALA B C 1
ATOM 1364 O O . ALA B 1 9 ? 12.336 31.844 2.562 1 97.06 9 ALA B O 1
ATOM 1365 N N . ALA B 1 10 ? 11.391 32.719 0.694 1 96.94 10 ALA B N 1
ATOM 1366 C CA . ALA B 1 10 ? 11.445 31.469 -0.029 1 96.94 10 ALA B CA 1
ATOM 1367 C C . ALA B 1 10 ? 12.875 30.922 -0.073 1 96.94 10 ALA B C 1
ATOM 1369 O O . ALA B 1 10 ? 13.836 31.688 -0.113 1 96.94 10 ALA B O 1
ATOM 1370 N N . ASP B 1 11 ? 13.039 29.625 -0.016 1 96.94 11 ASP B N 1
ATOM 1371 C CA . ASP B 1 11 ? 14.289 28.891 -0.2 1 96.94 11 ASP B CA 1
ATOM 1372 C C . ASP B 1 11 ? 15.195 29.031 1.019 1 96.94 11 ASP B C 1
ATOM 1374 O O . ASP B 1 11 ? 16.422 28.953 0.9 1 96.94 11 ASP B O 1
ATOM 1378 N N . GLN B 1 12 ? 14.539 29.359 2.053 1 97.19 12 GLN B N 1
ATOM 1379 C CA . GLN B 1 12 ? 15.273 29.391 3.314 1 97.19 12 GLN B CA 1
ATOM 1380 C C . GLN B 1 12 ? 14.812 28.25 4.234 1 97.19 12 GLN B C 1
ATOM 1382 O O . GLN B 1 12 ? 13.648 27.844 4.188 1 97.19 12 GLN B O 1
ATOM 1387 N N . VAL B 1 13 ? 15.766 27.688 5.004 1 98.06 13 VAL B N 1
ATOM 1388 C CA . VAL B 1 13 ? 15.438 26.719 6.051 1 98.06 13 VAL B CA 1
ATOM 1389 C C . VAL B 1 13 ? 15.109 27.453 7.348 1 98.06 13 VAL B C 1
ATOM 1391 O O . VAL B 1 13 ? 15.914 28.25 7.84 1 98.06 13 VAL B O 1
ATOM 1394 N N . VAL B 1 14 ? 13.984 27.203 7.848 1 98.19 14 VAL B N 1
ATOM 1395 C CA . VAL B 1 14 ? 13.492 27.875 9.055 1 98.19 14 VAL B CA 1
ATOM 1396 C C . VAL B 1 14 ? 13.344 26.844 10.18 1 98.19 14 VAL B C 1
ATOM 1398 O O . VAL B 1 14 ? 12.805 25.75 9.969 1 98.19 14 VAL B O 1
ATOM 1401 N N . GLY B 1 15 ? 13.914 27.109 11.344 1 97.75 15 GLY B N 1
ATOM 1402 C CA . GLY B 1 15 ? 13.648 26.344 12.555 1 97.75 15 GLY B CA 1
ATOM 1403 C C . GLY B 1 15 ? 12.617 27 13.453 1 97.75 15 GLY B C 1
ATOM 1404 O O . GLY B 1 15 ? 12.734 28.188 13.781 1 97.75 15 GLY B O 1
ATOM 1405 N N . ILE B 1 16 ? 11.602 26.234 13.898 1 98.12 16 ILE B N 1
ATOM 1406 C CA . ILE B 1 16 ? 10.586 26.797 14.773 1 98.12 16 ILE B CA 1
ATOM 1407 C C . ILE B 1 16 ? 10.328 25.859 15.945 1 98.12 16 ILE B C 1
ATOM 1409 O O . ILE B 1 16 ? 10.391 24.625 15.789 1 98.12 16 ILE B O 1
ATOM 1413 N N . HIS B 1 17 ? 10.062 26.359 17.094 1 98.19 17 HIS B N 1
ATOM 1414 C CA . HIS B 1 17 ? 9.289 25.672 18.109 1 98.19 17 HIS B CA 1
ATOM 1415 C C . HIS B 1 17 ? 7.805 26 18 1 98.19 17 HIS B C 1
ATOM 1417 O O . HIS B 1 17 ? 7.434 27.125 17.688 1 98.19 17 HIS B O 1
ATOM 1423 N N . TYR B 1 18 ? 6.969 24.984 18.266 1 98.62 18 TYR B N 1
ATOM 1424 C CA . TYR B 1 18 ? 5.543 25.234 18.109 1 98.62 18 TYR B CA 1
ATOM 1425 C C . TYR B 1 18 ? 4.723 24.359 19.031 1 98.62 18 TYR B C 1
ATOM 1427 O O . TYR B 1 18 ? 5.207 23.328 19.516 1 98.62 18 TYR B O 1
ATOM 1435 N N . THR B 1 19 ? 3.584 24.797 19.391 1 98.44 19 THR B N 1
ATOM 1436 C CA . THR B 1 19 ? 2.492 24.016 19.953 1 98.44 19 THR B CA 1
ATOM 1437 C C . THR B 1 19 ? 1.227 24.156 19.109 1 98.44 19 THR B C 1
ATOM 1439 O O . THR B 1 19 ? 0.808 25.266 18.797 1 98.44 19 THR B O 1
ATOM 1442 N N . LEU B 1 20 ? 0.681 23.031 18.719 1 98.56 20 LEU B N 1
ATOM 1443 C CA . LEU B 1 20 ? -0.544 23 17.922 1 98.56 20 LEU B CA 1
ATOM 1444 C C . LEU B 1 20 ? -1.724 22.531 18.781 1 98.56 20 LEU B C 1
ATOM 1446 O O . LEU B 1 20 ? -1.672 21.469 19.375 1 98.56 20 LEU B O 1
ATOM 1450 N N . LYS B 1 21 ? -2.746 23.328 18.766 1 98.06 21 LYS B N 1
ATOM 1451 C CA . LYS B 1 21 ? -3.98 23 19.469 1 98.06 21 LYS B CA 1
ATOM 1452 C C . LYS B 1 21 ? -5.172 22.984 18.516 1 98.06 21 LYS B C 1
ATOM 1454 O O . LYS B 1 21 ? -5.168 23.688 17.5 1 98.06 21 LYS B O 1
ATOM 1459 N N . ASN B 1 22 ? -6.164 22.172 18.922 1 96.62 22 ASN B N 1
ATOM 1460 C CA . ASN B 1 22 ? -7.418 22.234 18.172 1 96.62 22 ASN B CA 1
ATOM 1461 C C . ASN B 1 22 ? -8.375 23.25 18.766 1 96.62 22 ASN B C 1
ATOM 1463 O O . ASN B 1 22 ? -8.008 24 19.688 1 96.62 22 ASN B O 1
ATOM 1467 N N . ALA B 1 23 ? -9.609 23.328 18.172 1 92.81 23 ALA B N 1
ATOM 1468 C CA . ALA B 1 23 ? -10.57 24.344 18.578 1 92.81 23 ALA B CA 1
ATOM 1469 C C . ALA B 1 23 ? -10.977 24.188 20.031 1 92.81 23 ALA B C 1
ATOM 1471 O O . ALA B 1 23 ? -11.328 25.156 20.703 1 92.81 23 ALA B O 1
ATOM 1472 N N . SER B 1 24 ? -10.852 23.047 20.562 1 93.94 24 SER B N 1
ATOM 1473 C CA . SER B 1 24 ? -11.234 22.766 21.938 1 93.94 24 SER B CA 1
ATOM 1474 C C . SER B 1 24 ? -10.094 23.094 22.891 1 93.94 24 SER B C 1
ATOM 1476 O O . SER B 1 24 ? -10.258 23 24.109 1 93.94 24 SER B O 1
ATOM 1478 N N . GLY B 1 25 ? -8.992 23.328 22.328 1 95.06 25 GLY B N 1
ATOM 1479 C CA . GLY B 1 25 ? -7.844 23.688 23.141 1 95.06 25 GLY B CA 1
ATOM 1480 C C . GLY B 1 25 ? -6.938 22.516 23.469 1 95.06 25 GLY B C 1
ATOM 1481 O O . GLY B 1 25 ? -5.953 22.672 24.188 1 95.06 25 GLY B O 1
ATOM 1482 N N . GLU B 1 26 ? -7.32 21.422 22.906 1 96.5 26 GLU B N 1
ATOM 1483 C CA . GLU B 1 26 ? -6.48 20.25 23.125 1 96.5 26 GLU B CA 1
ATOM 1484 C C . GLU B 1 26 ? -5.188 20.344 22.312 1 96.5 26 GLU B C 1
ATOM 1486 O O . GLU B 1 26 ? -5.207 20.719 21.141 1 96.5 26 GLU B O 1
ATOM 1491 N N . VAL B 1 27 ? -4.102 19.922 22.984 1 97.88 27 VAL B N 1
ATOM 1492 C CA . VAL B 1 27 ? -2.82 19.906 22.281 1 97.88 27 VAL B CA 1
ATOM 1493 C C . VAL B 1 27 ? -2.746 18.703 21.344 1 97.88 27 VAL B C 1
ATOM 1495 O O . VAL B 1 27 ? -2.922 17.562 21.781 1 97.88 27 VAL B O 1
ATOM 1498 N N . ILE B 1 28 ? -2.516 18.984 20.141 1 96.25 28 ILE B N 1
ATOM 1499 C CA . ILE B 1 28 ? -2.42 17.953 19.125 1 96.25 28 ILE B CA 1
ATOM 1500 C C . ILE B 1 28 ? -0.959 17.547 18.922 1 96.25 28 ILE B C 1
ATOM 1502 O O . ILE B 1 28 ? -0.648 16.375 18.766 1 96.25 28 ILE B O 1
ATOM 1506 N N . ASP B 1 29 ? -0.104 18.484 18.844 1 96.31 29 ASP B N 1
ATOM 1507 C CA . ASP B 1 29 ? 1.322 18.281 18.609 1 96.31 29 ASP B CA 1
ATOM 1508 C C . ASP B 1 29 ? 2.146 19.438 19.156 1 96.31 29 ASP B C 1
ATOM 1510 O O . ASP B 1 29 ? 1.646 20.562 19.281 1 96.31 29 ASP B O 1
ATOM 1514 N N . SER B 1 30 ? 3.461 19.078 19.453 1 97.62 30 SER B N 1
ATOM 1515 C CA . SER B 1 30 ? 4.332 20.125 19.984 1 97.62 30 SER B CA 1
ATOM 1516 C C . SER B 1 30 ? 5.805 19.75 19.828 1 97.62 30 SER B C 1
ATOM 1518 O O . SER B 1 30 ? 6.156 18.562 19.906 1 97.62 30 SER B O 1
ATOM 1520 N N . SER B 1 31 ? 6.664 20.719 19.562 1 96.38 31 SER B N 1
ATOM 1521 C CA . SER B 1 31 ? 8.102 20.484 19.562 1 96.38 31 SER B CA 1
ATOM 1522 C C . SER B 1 31 ? 8.734 20.938 20.875 1 96.38 31 SER B C 1
ATOM 1524 O O . SER B 1 31 ? 9.961 20.953 21 1 96.38 31 SER B O 1
ATOM 1526 N N . SER B 1 32 ? 7.934 21.359 21.812 1 88.81 32 SER B N 1
ATOM 1527 C CA . SER B 1 32 ? 8.453 21.844 23.078 1 88.81 32 SER B CA 1
ATOM 1528 C C . SER B 1 32 ? 9.289 20.766 23.766 1 88.81 32 SER B C 1
ATOM 1530 O O . SER B 1 32 ? 8.852 19.625 23.906 1 88.81 32 SER B O 1
ATOM 1532 N N . GLY B 1 33 ? 10.453 21.125 24.266 1 91.69 33 GLY B N 1
ATOM 1533 C CA . GLY B 1 33 ? 11.344 20.203 24.953 1 91.69 33 GLY B CA 1
ATOM 1534 C C . GLY B 1 33 ? 12.18 19.359 24.016 1 91.69 33 GLY B C 1
ATOM 1535 O O . GLY B 1 33 ? 13.031 18.594 24.453 1 91.69 33 GLY B O 1
ATOM 1536 N N . ASP B 1 34 ? 11.914 19.391 22.719 1 94.25 34 ASP B N 1
ATOM 1537 C CA . ASP B 1 34 ? 12.648 18.672 21.703 1 94.25 34 ASP B CA 1
ATOM 1538 C C . ASP B 1 34 ? 13.336 19.625 20.734 1 94.25 34 ASP B C 1
ATOM 1540 O O . ASP B 1 34 ? 13.359 20.844 20.969 1 94.25 34 ASP B O 1
ATOM 1544 N N . GLU B 1 35 ? 13.953 19.062 19.797 1 94.88 35 GLU B N 1
ATOM 1545 C CA . GLU B 1 35 ? 14.562 19.891 18.75 1 94.88 35 GLU B CA 1
ATOM 1546 C C . GLU B 1 35 ? 13.492 20.656 17.969 1 94.88 35 GLU B C 1
ATOM 1548 O O . GLU B 1 35 ? 12.359 20.188 17.828 1 94.88 35 GLU B O 1
ATOM 1553 N N . PRO B 1 36 ? 13.875 21.766 17.438 1 97.06 36 PRO B N 1
ATOM 1554 C CA . PRO B 1 36 ? 12.938 22.516 16.594 1 97.06 36 PRO B CA 1
ATOM 1555 C C . PRO B 1 36 ? 12.523 21.75 15.344 1 97.06 36 PRO B C 1
ATOM 1557 O O . PRO B 1 36 ? 13.242 20.844 14.914 1 97.06 36 PRO B O 1
ATOM 1560 N N . LEU B 1 37 ? 11.375 22.141 14.859 1 97.12 37 LEU B N 1
ATOM 1561 C CA . LEU B 1 37 ? 10.992 21.688 13.531 1 97.12 37 LEU B CA 1
ATOM 1562 C C . LEU B 1 37 ? 11.688 22.5 12.453 1 97.12 37 LEU B C 1
ATOM 1564 O O . LEU B 1 37 ? 11.617 23.734 12.461 1 97.12 37 LEU B O 1
ATOM 1568 N N . TYR B 1 38 ? 12.352 21.812 11.602 1 97.56 38 TYR B N 1
ATOM 1569 C CA . TYR B 1 38 ? 12.969 22.484 10.469 1 97.56 38 TYR B CA 1
ATOM 1570 C C . TYR B 1 38 ? 12.18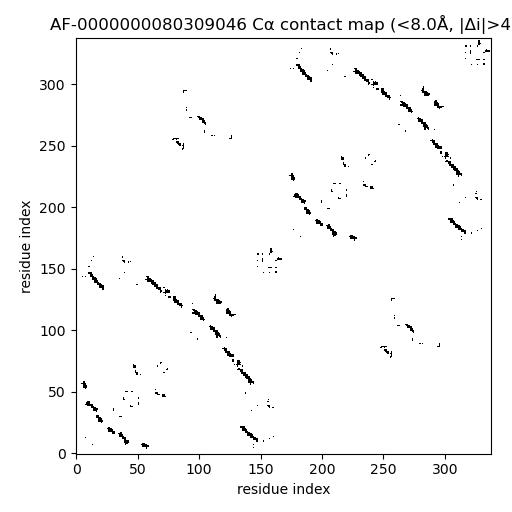 22.234 9.188 1 97.56 38 TYR B C 1
ATOM 1572 O O . TYR B 1 38 ? 11.805 21.094 8.891 1 97.56 38 TYR B O 1
ATOM 1580 N N . TYR B 1 39 ? 11.945 23.297 8.477 1 97.94 39 TYR B N 1
ATOM 1581 C CA . TYR B 1 39 ? 11.25 23.156 7.203 1 97.94 39 TYR B CA 1
ATOM 1582 C C . TYR B 1 39 ? 11.812 24.109 6.16 1 97.94 39 TYR B C 1
ATOM 1584 O O . TYR B 1 39 ? 12.461 25.094 6.5 1 97.94 39 TYR B O 1
ATOM 1592 N N . LEU B 1 40 ? 11.641 23.75 4.918 1 98.25 40 LEU B N 1
ATOM 1593 C CA . LEU B 1 40 ? 12.062 24.594 3.801 1 98.25 40 LEU B CA 1
ATOM 1594 C C . LEU B 1 40 ? 10.93 25.5 3.346 1 98.25 40 LEU B C 1
ATOM 1596 O O . LEU B 1 40 ? 9.953 25.031 2.754 1 98.25 40 LEU B O 1
ATOM 1600 N N . HIS B 1 41 ? 11.086 26.781 3.594 1 98.19 41 HIS B N 1
ATOM 1601 C CA . HIS B 1 41 ? 10.023 27.75 3.32 1 98.19 41 HIS B CA 1
ATOM 1602 C C . HIS B 1 41 ? 9.758 27.859 1.823 1 98.19 41 HIS B C 1
ATOM 1604 O O . HIS B 1 41 ? 10.695 28.016 1.031 1 98.19 41 HIS B O 1
ATOM 1610 N N . GLY B 1 42 ? 8.5 27.766 1.481 1 97.62 42 GLY B N 1
ATOM 1611 C CA . GLY B 1 42 ? 8.117 27.891 0.083 1 97.62 42 GLY B CA 1
ATOM 1612 C C . GLY B 1 42 ? 8.016 26.562 -0.632 1 97.62 42 GLY B C 1
ATOM 1613 O O . GLY B 1 42 ? 7.734 26.516 -1.831 1 97.62 42 GLY B O 1
ATOM 1614 N N . HIS B 1 43 ? 8.172 25.484 0.068 1 97.38 43 HIS B N 1
ATOM 1615 C CA . HIS B 1 43 ? 8.211 24.188 -0.584 1 97.38 43 HIS B CA 1
ATOM 1616 C C . HIS B 1 43 ? 7.172 23.234 0.009 1 97.38 43 HIS B C 1
ATOM 1618 O O . HIS B 1 43 ? 7.379 22.016 0.04 1 97.38 43 HIS B O 1
ATOM 1624 N N . ASP B 1 44 ? 6.141 23.812 0.586 1 96.19 44 ASP B N 1
ATOM 1625 C CA . ASP B 1 44 ? 4.969 23.078 1.051 1 96.19 44 ASP B CA 1
ATOM 1626 C C . ASP B 1 44 ? 5.355 22.016 2.084 1 96.19 44 ASP B C 1
ATOM 1628 O O . ASP B 1 44 ? 4.867 20.891 2.039 1 96.19 44 ASP B O 1
ATOM 1632 N N . ASN B 1 45 ? 6.273 22.375 3.002 1 97.31 45 ASN B N 1
ATOM 1633 C CA . ASN B 1 45 ? 6.742 21.453 4.039 1 97.31 45 ASN B CA 1
ATOM 1634 C C . ASN B 1 45 ? 5.828 21.484 5.258 1 97.31 45 ASN B C 1
ATOM 1636 O O . ASN B 1 45 ? 5.871 20.562 6.086 1 97.31 45 ASN B O 1
ATOM 1640 N N . ILE B 1 46 ? 5.105 22.547 5.441 1 97.38 46 ILE B N 1
ATOM 1641 C CA . ILE B 1 46 ? 4.227 22.672 6.594 1 97.38 46 ILE B CA 1
ATOM 1642 C C . ILE B 1 46 ? 2.859 23.188 6.148 1 97.38 46 ILE B C 1
ATOM 1644 O O . ILE B 1 46 ? 2.646 23.453 4.965 1 97.38 46 ILE B O 1
ATOM 1648 N N . VAL B 1 47 ? 1.963 23.25 7.082 1 97.06 47 VAL B N 1
ATOM 1649 C CA . VAL B 1 47 ? 0.609 23.734 6.82 1 97.06 47 VAL B CA 1
ATOM 1650 C C . VAL B 1 47 ? 0.667 25.078 6.094 1 97.06 47 VAL B C 1
ATOM 1652 O O . VAL B 1 47 ? 1.299 26.016 6.574 1 97.06 47 VAL B O 1
ATOM 1655 N N . PRO B 1 48 ? 0.034 25.172 4.949 1 97.75 48 PRO B N 1
ATOM 1656 C CA . PRO B 1 48 ? 0.138 26.391 4.133 1 97.75 48 PRO B CA 1
ATOM 1657 C C . PRO B 1 48 ? -0.243 27.656 4.902 1 97.75 48 PRO B C 1
ATOM 1659 O O . PRO B 1 48 ? 0.421 28.688 4.77 1 97.75 48 PRO B O 1
ATOM 1662 N N . GLY B 1 49 ? -1.322 27.594 5.617 1 98.19 49 GLY B N 1
ATOM 1663 C CA . GLY B 1 49 ? -1.733 28.734 6.41 1 98.19 49 GLY B CA 1
ATOM 1664 C C . GLY B 1 49 ? -0.677 29.188 7.402 1 98.19 49 GLY B C 1
ATOM 1665 O O . GLY B 1 49 ? -0.504 30.391 7.629 1 98.19 49 GLY B O 1
ATOM 1666 N N . LEU B 1 50 ? -0.012 28.281 8.031 1 98.38 50 LEU B N 1
ATOM 1667 C CA . LEU B 1 50 ? 1.066 28.609 8.953 1 98.38 50 LEU B CA 1
ATOM 1668 C C . LEU B 1 50 ? 2.246 29.234 8.211 1 98.38 50 LEU B C 1
ATOM 1670 O O . LEU B 1 50 ? 2.793 30.25 8.648 1 98.38 50 LEU B O 1
ATOM 1674 N N . GLU B 1 51 ? 2.607 28.562 7.125 1 98.31 51 GLU B N 1
ATOM 1675 C CA . GLU B 1 51 ? 3.736 29.062 6.344 1 98.31 51 GLU B CA 1
ATOM 1676 C C . GLU B 1 51 ? 3.525 30.516 5.918 1 98.31 51 GLU B C 1
ATOM 1678 O O . GLU B 1 51 ? 4.441 31.328 6.008 1 98.31 51 GLU B O 1
ATOM 1683 N N . ARG B 1 52 ? 2.348 30.859 5.43 1 98.06 52 ARG B N 1
ATOM 1684 C CA . ARG B 1 52 ? 2.033 32.219 4.988 1 98.06 52 ARG B CA 1
ATOM 1685 C C . ARG B 1 52 ? 2.223 33.219 6.121 1 98.06 52 ARG B C 1
ATOM 1687 O O . ARG B 1 52 ? 2.719 34.312 5.902 1 98.06 52 ARG B O 1
ATOM 1694 N N . LYS B 1 53 ? 1.872 32.812 7.328 1 98.12 53 LYS B N 1
ATOM 1695 C CA . LYS B 1 53 ? 1.955 33.719 8.477 1 98.12 53 LYS B CA 1
ATOM 1696 C C . LYS B 1 53 ? 3.398 33.906 8.938 1 98.12 53 LYS B C 1
ATOM 1698 O O . LYS B 1 53 ? 3.729 34.875 9.617 1 98.12 53 LYS B O 1
ATOM 1703 N N . LEU B 1 54 ? 4.219 32.969 8.547 1 98.31 54 LEU B N 1
ATOM 1704 C CA . LEU B 1 54 ? 5.617 33 8.969 1 98.31 54 LEU B CA 1
ATOM 1705 C C . LEU B 1 54 ? 6.445 33.844 8.008 1 98.31 54 LEU B C 1
ATOM 1707 O O . LEU B 1 54 ? 7.547 34.281 8.344 1 98.31 54 LEU B O 1
ATOM 1711 N N . SER B 1 55 ? 5.965 33.969 6.789 1 98.12 55 SER B N 1
ATOM 1712 C CA . SER B 1 55 ? 6.684 34.781 5.801 1 98.12 55 SER B CA 1
ATOM 1713 C C . SER B 1 55 ? 6.98 36.188 6.328 1 98.12 55 SER B C 1
ATOM 1715 O O . SER B 1 55 ? 6.094 36.844 6.867 1 98.12 55 SER B O 1
ATOM 1717 N N . GLY B 1 56 ? 8.203 36.594 6.227 1 97.94 56 GLY B N 1
ATOM 1718 C CA . GLY B 1 56 ? 8.609 37.938 6.605 1 97.94 56 GLY B CA 1
ATOM 1719 C C . GLY B 1 56 ? 8.938 38.062 8.078 1 97.94 56 GLY B C 1
ATOM 1720 O O . GLY B 1 56 ? 9.367 39.156 8.531 1 97.94 56 GLY B O 1
ATOM 1721 N N . ARG B 1 57 ? 8.758 37.031 8.812 1 97.88 57 ARG B N 1
ATOM 1722 C CA . ARG B 1 57 ? 9.102 37.031 10.227 1 97.88 57 ARG B CA 1
ATOM 1723 C C . ARG B 1 57 ? 10.602 36.844 10.422 1 97.88 57 ARG B C 1
ATOM 1725 O O . ARG B 1 57 ? 11.32 36.5 9.484 1 97.88 57 ARG B O 1
ATOM 1732 N N . LYS B 1 58 ? 11.023 37.125 11.664 1 97.69 58 LYS B N 1
ATOM 1733 C CA . LYS B 1 58 ? 12.453 37.062 11.977 1 97.69 58 LYS B CA 1
ATOM 1734 C C . LYS B 1 58 ? 12.719 36.125 13.148 1 97.69 58 LYS B C 1
ATOM 1736 O O . LYS B 1 58 ? 11.812 35.812 13.914 1 97.69 58 LYS B O 1
ATOM 1741 N N . VAL B 1 59 ? 13.961 35.656 13.188 1 97.56 59 VAL B N 1
ATOM 1742 C CA . VAL B 1 59 ? 14.367 34.875 14.336 1 97.56 59 VAL B CA 1
ATOM 1743 C C . VAL B 1 59 ? 14.039 35.625 15.625 1 97.56 59 VAL B C 1
ATOM 1745 O O . VAL B 1 59 ? 14.305 36.812 15.742 1 97.56 59 VAL B O 1
ATOM 1748 N N . GLY B 1 60 ? 13.453 35 16.516 1 97.19 60 GLY B N 1
ATOM 1749 C CA . GLY B 1 60 ? 13.07 35.594 17.781 1 97.19 60 GLY B CA 1
ATOM 1750 C C . GLY B 1 60 ? 11.602 35.938 17.859 1 97.19 60 GLY B C 1
ATOM 1751 O O . GLY B 1 60 ? 11.055 36.156 18.938 1 97.19 60 GLY B O 1
ATOM 1752 N N . ASP B 1 61 ? 10.961 36.062 16.719 1 98 61 ASP B N 1
ATOM 1753 C CA . ASP B 1 61 ? 9.539 36.375 16.703 1 98 61 ASP B CA 1
ATOM 1754 C C . ASP B 1 61 ? 8.703 35.25 17.297 1 98 61 ASP B C 1
ATOM 1756 O O . ASP B 1 61 ? 8.992 34.062 17.078 1 98 61 ASP B O 1
ATOM 1760 N N . LYS B 1 62 ? 7.742 35.625 18.109 1 98.19 62 LYS B N 1
ATOM 1761 C CA . LYS B 1 62 ? 6.699 34.75 18.641 1 98.19 62 LYS B CA 1
ATOM 1762 C C . LYS B 1 62 ? 5.324 35.156 18.094 1 98.19 62 LYS B C 1
ATOM 1764 O O . LYS B 1 62 ? 4.988 36.344 18.047 1 98.19 62 LYS B O 1
ATOM 1769 N N . LEU B 1 63 ? 4.637 34.156 17.641 1 97.44 63 LEU B N 1
ATOM 1770 C CA . LEU B 1 63 ? 3.334 34.5 17.078 1 97.44 63 LEU B CA 1
ATOM 1771 C C . LEU B 1 63 ? 2.32 33.406 17.359 1 97.44 63 LEU B C 1
ATOM 1773 O O . LEU B 1 63 ? 2.693 32.25 17.531 1 97.44 63 LEU B O 1
ATOM 1777 N N . ASN B 1 64 ? 1.072 33.812 17.547 1 98.19 64 ASN B N 1
ATOM 1778 C CA . ASN B 1 64 ? -0.092 32.938 17.562 1 98.19 64 ASN B CA 1
ATOM 1779 C C . ASN B 1 64 ? -0.837 32.969 16.234 1 98.19 64 ASN B C 1
ATOM 1781 O O . ASN B 1 64 ? -1.255 34.031 15.773 1 98.19 64 ASN B O 1
ATOM 1785 N N . VAL B 1 65 ? -0.959 31.781 15.664 1 98.19 65 VAL B N 1
ATOM 1786 C CA . VAL B 1 65 ? -1.562 31.734 14.336 1 98.19 65 VAL B CA 1
ATOM 1787 C C . VAL B 1 65 ? -2.791 30.828 14.359 1 98.19 65 VAL B C 1
ATOM 1789 O O . VAL B 1 65 ? -2.73 29.703 14.867 1 98.19 65 VAL B O 1
ATOM 1792 N N . THR B 1 66 ? -3.861 31.359 13.891 1 98.38 66 THR B N 1
ATOM 1793 C CA . THR B 1 66 ? -5.051 30.547 13.648 1 98.38 66 THR B CA 1
ATOM 1794 C C . THR B 1 66 ? -5.164 30.188 12.18 1 98.38 66 THR B C 1
ATOM 1796 O O . THR B 1 66 ? -5.109 31.047 11.305 1 98.38 66 THR B O 1
ATOM 1799 N N . VAL B 1 67 ? -5.297 28.891 11.93 1 98.25 67 VAL B N 1
ATOM 1800 C CA . VAL B 1 67 ? -5.395 28.422 10.555 1 98.25 67 VAL B CA 1
ATOM 1801 C C . VAL B 1 67 ? -6.754 27.766 10.328 1 98.25 67 VAL B C 1
ATOM 1803 O O . VAL B 1 67 ? -7.113 26.812 11.031 1 98.25 67 VAL B O 1
ATOM 1806 N N . GLN B 1 68 ? -7.473 28.297 9.359 1 98.19 68 GLN B N 1
ATOM 1807 C CA . GLN B 1 68 ? -8.766 27.719 9 1 98.19 68 GLN B CA 1
ATOM 1808 C C . GLN B 1 68 ? -8.586 26.406 8.242 1 98.19 68 GLN B C 1
ATOM 1810 O O . GLN B 1 68 ? -7.535 26.172 7.648 1 98.19 68 GLN B O 1
ATOM 1815 N N . PRO B 1 69 ? -9.641 25.547 8.227 1 97.94 69 PRO B N 1
ATOM 1816 C CA . PRO B 1 69 ? -9.523 24.234 7.578 1 97.94 69 PRO B CA 1
ATOM 1817 C C . PRO B 1 69 ? -9.039 24.328 6.133 1 97.94 69 PRO B C 1
ATOM 1819 O O . PRO B 1 69 ? -8.172 23.562 5.715 1 97.94 69 PRO B O 1
ATOM 1822 N N . ALA B 1 70 ? -9.469 25.312 5.402 1 97.44 70 ALA B N 1
ATOM 1823 C CA . ALA B 1 70 ? -9.141 25.469 3.984 1 97.44 70 ALA B CA 1
ATOM 1824 C C . ALA B 1 70 ? -7.645 25.688 3.787 1 97.44 70 ALA B C 1
ATOM 1826 O O . ALA B 1 70 ? -7.09 25.328 2.746 1 97.44 70 ALA B O 1
ATOM 1827 N N . ASP B 1 71 ? -6.992 26.219 4.785 1 97.44 71 ASP B N 1
ATOM 1828 C CA . ASP B 1 71 ? -5.566 26.531 4.715 1 97.44 71 ASP B CA 1
ATOM 1829 C C . ASP B 1 71 ? -4.746 25.531 5.547 1 97.44 71 ASP B C 1
ATOM 1831 O O . ASP B 1 71 ? -3.564 25.766 5.801 1 97.44 71 ASP B O 1
ATOM 1835 N N . GLY B 1 72 ? -5.418 24.547 6.027 1 96.81 72 GLY B N 1
ATOM 1836 C CA . GLY B 1 72 ? -4.777 23.5 6.82 1 96.81 72 GLY B CA 1
ATOM 1837 C C . GLY B 1 72 ? -4.906 22.125 6.215 1 96.81 72 GLY B C 1
ATOM 1838 O O . GLY B 1 72 ? -4.398 21.859 5.121 1 96.81 72 GLY B O 1
ATOM 1839 N N . TYR B 1 73 ? -5.715 21.312 6.898 1 96.69 73 TYR B N 1
ATOM 1840 C CA . TYR B 1 73 ? -5.848 19.922 6.457 1 96.69 73 TYR B CA 1
ATOM 1841 C C . TYR B 1 73 ? -7.094 19.75 5.602 1 96.69 73 TYR B C 1
ATOM 1843 O O . TYR B 1 73 ? -7.512 18.609 5.332 1 96.69 73 TYR B O 1
ATOM 1851 N N . GLY B 1 74 ? -7.711 20.875 5.172 1 96.62 74 GLY B N 1
ATOM 1852 C CA . GLY B 1 74 ? -8.852 20.828 4.273 1 96.62 74 GLY B CA 1
ATOM 1853 C C . GLY B 1 74 ? -10.18 20.703 5 1 96.62 74 GLY B C 1
ATOM 1854 O O . GLY B 1 74 ? -10.211 20.469 6.207 1 96.62 74 GLY B O 1
ATOM 1855 N N . GLU B 1 75 ? -11.266 20.875 4.215 1 97.31 75 GLU B N 1
ATOM 1856 C CA . GLU B 1 75 ? -12.609 20.688 4.742 1 97.31 75 GLU B CA 1
ATOM 1857 C C . GLU B 1 75 ? -12.961 19.219 4.867 1 97.31 75 GLU B C 1
ATOM 1859 O O . GLU B 1 75 ? -12.398 18.375 4.156 1 97.31 75 GLU B O 1
ATOM 1864 N N . ARG B 1 76 ? -13.828 18.984 5.848 1 96.44 76 ARG B N 1
ATOM 1865 C CA . ARG B 1 76 ? -14.281 17.609 5.992 1 96.44 76 ARG B CA 1
ATOM 1866 C C . ARG B 1 76 ? -15.328 17.266 4.941 1 96.44 76 ARG B C 1
ATOM 1868 O O . ARG B 1 76 ? -16.219 18.078 4.648 1 96.44 76 ARG B O 1
ATOM 1875 N N . ASP B 1 77 ? -15.164 16.141 4.258 1 95.25 77 ASP B N 1
ATOM 1876 C CA . ASP B 1 77 ? -16.203 15.602 3.381 1 95.25 77 ASP B CA 1
ATOM 1877 C C . ASP B 1 77 ? -17.172 14.727 4.16 1 95.25 77 ASP B C 1
ATOM 1879 O O . ASP B 1 77 ? -16.781 13.695 4.715 1 95.25 77 ASP B O 1
ATOM 1883 N N . PRO B 1 78 ? -18.375 15.07 4.242 1 92.81 78 PRO B N 1
ATOM 1884 C CA . PRO B 1 78 ? -19.344 14.289 5.008 1 92.81 78 PRO B CA 1
ATOM 1885 C C . PRO B 1 78 ? -19.484 12.859 4.488 1 92.81 78 PRO B C 1
ATOM 1887 O O . PRO B 1 78 ? -19.938 11.977 5.219 1 92.81 78 PRO B O 1
ATOM 1890 N N . ARG B 1 79 ? -19.141 12.602 3.248 1 91.81 79 ARG B N 1
ATOM 1891 C CA . ARG B 1 79 ? -19.281 11.273 2.66 1 91.81 79 ARG B CA 1
ATOM 1892 C C . ARG B 1 79 ? -18.031 10.43 2.912 1 91.81 79 ARG B C 1
ATOM 1894 O O . ARG B 1 79 ? -17.953 9.281 2.482 1 91.81 79 ARG B O 1
ATOM 1901 N N . GLY B 1 80 ? -17.078 10.961 3.572 1 95.38 80 GLY B N 1
ATOM 1902 C CA . GLY B 1 80 ? -15.789 10.32 3.738 1 95.38 80 GLY B CA 1
ATOM 1903 C C . GLY B 1 80 ? -15.82 9.164 4.719 1 95.38 80 GLY B C 1
ATOM 1904 O O . GLY B 1 80 ? -14.953 8.281 4.684 1 95.38 80 GLY B O 1
ATOM 1905 N N . GLU B 1 81 ? -16.797 9.195 5.582 1 96.5 81 GLU B N 1
ATOM 1906 C CA . GLU B 1 81 ? -16.922 8.094 6.535 1 96.5 81 GLU B CA 1
ATOM 1907 C C . GLU B 1 81 ? -17.844 7 5.996 1 96.5 81 GLU B C 1
ATOM 1909 O O . GLU B 1 81 ? -18.969 7.277 5.582 1 96.5 81 GLU B O 1
ATOM 1914 N N . GLN B 1 82 ? -17.312 5.793 5.98 1 97.5 82 GLN B N 1
ATOM 1915 C CA . GLN B 1 82 ? -18.062 4.672 5.426 1 97.5 82 GLN B CA 1
ATOM 1916 C C . GLN B 1 82 ? -17.984 3.447 6.332 1 97.5 82 GLN B C 1
ATOM 1918 O O . GLN B 1 82 ? -17.031 3.312 7.113 1 97.5 82 GLN B O 1
ATOM 1923 N N . ARG B 1 83 ? -19.016 2.586 6.285 1 97.94 83 ARG B N 1
ATOM 1924 C CA . ARG B 1 83 ? -19.062 1.317 7.004 1 97.94 83 ARG B CA 1
ATOM 1925 C C . ARG B 1 83 ? -18.609 0.166 6.113 1 97.94 83 ARG B C 1
ATOM 1927 O O . ARG B 1 83 ? -19.156 -0.045 5.031 1 97.94 83 ARG B O 1
ATOM 1934 N N . VAL B 1 84 ? -17.641 -0.533 6.551 1 98.5 84 VAL B N 1
ATOM 1935 C CA . VAL B 1 84 ? -17.062 -1.651 5.809 1 98.5 84 VAL B CA 1
ATOM 1936 C C . VAL B 1 84 ? -17.156 -2.926 6.645 1 98.5 84 VAL B C 1
ATOM 1938 O O . VAL B 1 84 ? -16.781 -2.926 7.824 1 98.5 84 VAL B O 1
ATOM 1941 N N . PRO B 1 85 ? -17.688 -3.98 6.047 1 98.12 85 PRO B N 1
ATOM 1942 C CA . PRO B 1 85 ? -17.672 -5.227 6.816 1 98.12 85 PRO B CA 1
ATOM 1943 C C . PRO B 1 85 ? -16.281 -5.598 7.309 1 98.12 85 PRO B C 1
ATOM 1945 O O . PRO B 1 85 ? -15.305 -5.488 6.559 1 98.12 85 PRO B O 1
ATOM 1948 N N . ARG B 1 86 ? -16.219 -6.031 8.547 1 97.75 86 ARG B N 1
ATOM 1949 C CA . ARG B 1 86 ? -14.953 -6.414 9.148 1 97.75 86 ARG B CA 1
ATOM 1950 C C . ARG B 1 86 ? -14.25 -7.477 8.312 1 97.75 86 ARG B C 1
ATOM 1952 O O . ARG B 1 86 ? -13.023 -7.441 8.164 1 97.75 86 ARG B O 1
ATOM 1959 N N . GLU B 1 87 ? -14.984 -8.375 7.711 1 96.31 87 GLU B N 1
ATOM 1960 C CA . GLU B 1 87 ? -14.445 -9.508 6.965 1 96.31 87 GLU B CA 1
ATOM 1961 C C . GLU B 1 87 ? -13.859 -9.062 5.625 1 96.31 87 GLU B C 1
ATOM 1963 O O . GLU B 1 87 ? -13.188 -9.844 4.949 1 96.31 87 GLU B O 1
ATOM 1968 N N . ALA B 1 88 ? -14.102 -7.797 5.266 1 97 88 ALA B N 1
ATOM 1969 C CA . ALA B 1 88 ? -13.555 -7.273 4.016 1 97 88 ALA B CA 1
ATOM 1970 C C . ALA B 1 88 ? -12.078 -6.93 4.16 1 97 88 ALA B C 1
ATOM 1972 O O . ALA B 1 88 ? -11.383 -6.707 3.166 1 97 88 ALA B O 1
ATOM 1973 N N . PHE B 1 89 ? -11.656 -6.883 5.348 1 97.81 89 PHE B N 1
ATOM 1974 C CA . PHE B 1 89 ? -10.242 -6.621 5.609 1 97.81 89 PHE B CA 1
ATOM 1975 C C . PHE B 1 89 ? -9.453 -7.922 5.684 1 97.81 89 PHE B C 1
ATOM 1977 O O . PHE B 1 89 ? -9.93 -8.906 6.25 1 97.81 89 PHE B O 1
ATOM 1984 N N . PRO B 1 90 ? -8.25 -7.852 5.094 1 96.38 90 PRO B N 1
ATOM 1985 C CA . PRO B 1 90 ? -7.418 -9.055 5.18 1 96.38 90 PRO B CA 1
ATOM 1986 C C . PRO B 1 90 ? -7.203 -9.523 6.617 1 96.38 90 PRO B C 1
ATOM 1988 O O . PRO B 1 90 ? -7.062 -8.703 7.523 1 96.38 90 PRO B O 1
ATOM 1991 N N . PRO B 1 91 ? -7.16 -10.875 6.762 1 93.5 91 PRO B N 1
ATOM 1992 C CA . PRO B 1 91 ? -6.852 -11.391 8.094 1 93.5 91 PRO B CA 1
ATOM 1993 C C . PRO B 1 91 ? -5.539 -10.852 8.656 1 93.5 91 PRO B C 1
ATOM 1995 O O . PRO B 1 91 ? -4.566 -10.695 7.914 1 93.5 91 PRO B O 1
ATOM 1998 N N . GLY B 1 92 ? -5.59 -10.453 9.969 1 94.5 92 GLY B N 1
ATOM 1999 C CA . GLY B 1 92 ? -4.383 -9.969 10.617 1 94.5 92 GLY B CA 1
ATOM 2000 C C . GLY B 1 92 ? -4.246 -8.453 10.57 1 94.5 92 GLY B C 1
ATOM 2001 O O . GLY B 1 92 ? -3.336 -7.891 11.18 1 94.5 92 GLY B O 1
ATOM 2002 N N . THR B 1 93 ? -5.035 -7.809 9.781 1 96.75 93 THR B N 1
ATOM 2003 C CA . THR B 1 93 ? -5.008 -6.352 9.75 1 96.75 93 THR B CA 1
ATOM 2004 C C . THR B 1 93 ? -5.312 -5.773 11.133 1 96.75 93 THR B C 1
ATOM 2006 O O . THR B 1 93 ? -6.273 -6.188 11.781 1 96.75 93 THR B O 1
ATOM 2009 N N . PRO B 1 94 ? -4.516 -4.898 11.602 1 97.56 94 PRO B N 1
ATOM 2010 C CA . PRO B 1 94 ? -4.836 -4.258 12.883 1 97.56 94 PRO B CA 1
ATOM 2011 C C . PRO B 1 94 ? -6.031 -3.311 12.781 1 97.56 94 PRO B C 1
ATOM 2013 O O . PRO B 1 94 ? -5.902 -2.205 12.25 1 97.56 94 PRO B O 1
ATOM 2016 N N . LEU B 1 95 ? -7.176 -3.729 13.305 1 98 95 LEU B N 1
ATOM 2017 C CA . LEU B 1 95 ? -8.391 -2.928 13.273 1 98 95 LEU B CA 1
ATOM 2018 C C . LEU B 1 95 ? -8.648 -2.277 14.625 1 98 95 LEU B C 1
ATOM 2020 O O . LEU B 1 95 ? -9.227 -2.902 15.523 1 98 95 LEU B O 1
ATOM 2024 N N . GLU B 1 96 ? -8.141 -1.096 14.797 1 97.94 96 GLU B N 1
ATOM 2025 C CA . GLU B 1 96 ? -8.32 -0.292 16 1 97.94 96 GLU B CA 1
ATOM 2026 C C . GLU B 1 96 ? -8.562 1.175 15.656 1 97.94 96 GLU B C 1
ATOM 2028 O O . GLU B 1 96 ? -8.047 1.675 14.656 1 97.94 96 GLU B O 1
ATOM 2033 N N . GLU B 1 97 ? -9.383 1.813 16.531 1 97.44 97 GLU B N 1
ATOM 2034 C CA . GLU B 1 97 ? -9.656 3.23 16.312 1 97.44 97 GLU B CA 1
ATOM 2035 C C . GLU B 1 97 ? -8.367 4.043 16.25 1 97.44 97 GLU B C 1
ATOM 2037 O O . GLU B 1 97 ? -7.473 3.865 17.078 1 97.44 97 GLU B O 1
ATOM 2042 N N . GLY B 1 98 ? -8.297 4.863 15.266 1 96.06 98 GLY B N 1
ATOM 2043 C CA . GLY B 1 98 ? -7.152 5.75 15.133 1 96.06 98 GLY B CA 1
ATOM 2044 C C . GLY B 1 98 ? -6.066 5.195 14.227 1 96.06 98 GLY B C 1
ATOM 2045 O O . GLY B 1 98 ? -5.168 5.926 13.805 1 96.06 98 GLY B O 1
ATOM 2046 N N . VAL B 1 99 ? -6.125 3.914 13.875 1 97.75 99 VAL B N 1
ATOM 2047 C CA . VAL B 1 99 ? -5.133 3.279 13.016 1 97.75 99 VAL B CA 1
ATOM 2048 C C . VAL B 1 99 ? -5.293 3.785 11.578 1 97.75 99 VAL B C 1
ATOM 2050 O O . VAL B 1 99 ? -6.414 3.98 11.109 1 97.75 99 VAL B O 1
ATOM 2053 N N . GLN B 1 100 ? -4.117 4.012 11 1 98.19 100 GLN B N 1
ATOM 2054 C CA . GLN B 1 100 ? -4.086 4.395 9.586 1 98.19 100 GLN B CA 1
ATOM 2055 C C . GLN B 1 100 ? -3.682 3.213 8.711 1 98.19 100 GLN B C 1
ATOM 2057 O O . GLN B 1 100 ? -2.65 2.58 8.945 1 98.19 100 GLN B O 1
ATOM 2062 N N . LEU B 1 101 ? -4.48 2.918 7.715 1 98.5 101 LEU B N 1
ATOM 2063 C CA . LEU B 1 101 ? -4.152 2.01 6.617 1 98.5 101 LEU B CA 1
ATOM 2064 C C . LEU B 1 101 ? -3.9 2.785 5.328 1 98.5 101 LEU B C 1
ATOM 2066 O O . LEU B 1 101 ? -4.027 4.012 5.301 1 98.5 101 LEU B O 1
ATOM 2070 N N . ALA B 1 102 ? -3.463 2.047 4.336 1 98.56 102 ALA B N 1
ATOM 2071 C CA . ALA B 1 102 ? -3.291 2.688 3.033 1 98.56 102 ALA B CA 1
ATOM 2072 C C . ALA B 1 102 ? -3.732 1.763 1.903 1 98.56 102 ALA B C 1
ATOM 2074 O O . ALA B 1 102 ? -3.488 0.554 1.95 1 98.56 102 ALA B O 1
ATOM 2075 N N . LEU B 1 103 ? -4.469 2.369 1.01 1 98.5 103 LEU B N 1
ATOM 2076 C CA . LEU B 1 103 ? -4.863 1.634 -0.188 1 98.5 103 LEU B CA 1
ATOM 2077 C C . LEU B 1 103 ? -3.949 1.979 -1.36 1 98.5 103 LEU B C 1
ATOM 2079 O O . LEU B 1 103 ? -3.725 3.154 -1.652 1 98.5 103 LEU B O 1
ATOM 2083 N N . ARG B 1 104 ? -3.355 1.039 -1.977 1 98.38 104 ARG B N 1
ATOM 2084 C CA . ARG B 1 104 ? -2.533 1.213 -3.17 1 98.38 104 ARG B CA 1
ATOM 2085 C C . ARG B 1 104 ? -3.26 0.716 -4.414 1 98.38 104 ARG B C 1
ATOM 2087 O O . ARG B 1 104 ? -3.812 -0.386 -4.418 1 98.38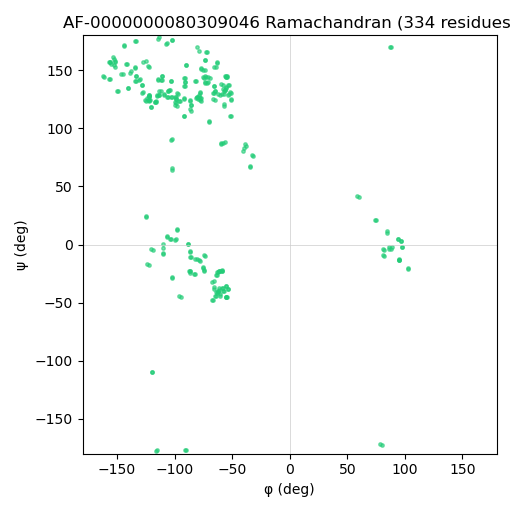 104 ARG B O 1
ATOM 2094 N N . ASP B 1 105 ? -3.248 1.536 -5.473 1 97.75 105 ASP B N 1
ATOM 2095 C CA . ASP B 1 105 ? -3.912 1.13 -6.707 1 97.75 105 ASP B CA 1
ATOM 2096 C C . ASP B 1 105 ? -2.898 0.648 -7.746 1 97.75 105 ASP B C 1
ATOM 2098 O O . ASP B 1 105 ? -1.694 0.632 -7.48 1 97.75 105 ASP B O 1
ATOM 2102 N N . PRO B 1 106 ? -3.369 0.157 -8.938 1 96.31 106 PRO B N 1
ATOM 2103 C CA . PRO B 1 106 ? -2.451 -0.426 -9.914 1 96.31 106 PRO B CA 1
ATOM 2104 C C . PRO B 1 106 ? -1.415 0.574 -10.422 1 96.31 106 PRO B C 1
ATOM 2106 O O . PRO B 1 106 ? -0.333 0.178 -10.859 1 96.31 106 PRO B O 1
ATOM 2109 N N . SER B 1 107 ? -1.658 1.748 -10.352 1 96.56 107 SER B N 1
ATOM 2110 C CA . SER B 1 107 ? -0.731 2.785 -10.789 1 96.56 107 SER B CA 1
ATOM 2111 C C . SER B 1 107 ? 0.33 3.066 -9.734 1 96.56 107 SER B C 1
ATOM 2113 O O . SER B 1 107 ? 1.308 3.77 -10 1 96.56 107 SER B O 1
ATOM 2115 N N . GLY B 1 108 ? 0.136 2.557 -8.539 1 96.62 108 GLY B N 1
ATOM 2116 C CA . GLY B 1 108 ? 1.077 2.764 -7.445 1 96.62 108 GLY B CA 1
ATOM 2117 C C . GLY B 1 108 ? 0.676 3.895 -6.52 1 96.62 108 GLY B C 1
ATOM 2118 O O . GLY B 1 108 ? 1.366 4.172 -5.535 1 96.62 108 GLY B O 1
ATOM 2119 N N . GLN B 1 109 ? -0.377 4.484 -6.883 1 96.75 109 GLN B N 1
ATOM 2120 C CA . GLN B 1 109 ? -0.867 5.551 -6.02 1 96.75 109 GLN B CA 1
ATOM 2121 C C . GLN B 1 109 ? -1.304 5.004 -4.664 1 96.75 109 GLN B C 1
ATOM 2123 O O . GLN B 1 109 ? -1.975 3.971 -4.59 1 96.75 109 GLN B O 1
ATOM 2128 N N . ILE B 1 110 ? -0.831 5.688 -3.625 1 97.69 110 ILE B N 1
ATOM 2129 C CA . ILE B 1 110 ? -1.139 5.289 -2.256 1 97.69 110 ILE B CA 1
ATOM 2130 C C . ILE B 1 110 ? -2.006 6.355 -1.59 1 97.69 110 ILE B C 1
ATOM 2132 O O . ILE B 1 110 ? -1.67 7.539 -1.615 1 97.69 110 ILE B O 1
ATOM 2136 N N . VAL B 1 111 ? -3.109 5.965 -1.008 1 97.38 111 VAL B N 1
ATOM 2137 C CA . VAL B 1 111 ? -4.004 6.887 -0.312 1 97.38 111 VAL B CA 1
ATOM 2138 C C . VAL B 1 111 ? -4.289 6.367 1.095 1 97.38 111 VAL B C 1
ATOM 2140 O O . VAL B 1 111 ? -4.695 5.215 1.267 1 97.38 111 VAL B O 1
ATOM 2143 N N . PRO B 1 112 ? -4.137 7.227 2.066 1 97.69 112 PRO B N 1
ATOM 2144 C CA . PRO B 1 112 ? -4.41 6.793 3.439 1 97.69 112 PRO B CA 1
ATOM 2145 C C . PRO B 1 112 ? -5.902 6.625 3.719 1 97.69 112 PRO B C 1
ATOM 2147 O O . PRO B 1 112 ? -6.727 7.344 3.146 1 97.69 112 PRO B O 1
ATOM 2150 N N . ILE B 1 113 ? -6.211 5.695 4.484 1 97.88 113 ILE B N 1
ATOM 2151 C CA . ILE B 1 113 ? -7.539 5.449 5.039 1 97.88 113 ILE B CA 1
ATOM 2152 C C . ILE B 1 113 ? -7.441 5.297 6.555 1 97.88 113 ILE B C 1
ATOM 2154 O O . ILE B 1 113 ? -6.535 4.637 7.066 1 97.88 113 ILE B O 1
ATOM 2158 N N . TRP B 1 114 ? -8.406 5.938 7.281 1 98.19 114 TRP B N 1
ATOM 2159 C CA . TRP B 1 114 ? -8.344 5.875 8.734 1 98.19 114 TRP B CA 1
ATOM 2160 C C . TRP B 1 114 ? -9.492 5.043 9.297 1 98.19 114 TRP B C 1
ATOM 2162 O O . TRP B 1 114 ? -10.617 5.113 8.797 1 98.19 114 TRP B O 1
ATOM 2172 N N . ILE B 1 115 ? -9.172 4.289 10.32 1 98.44 115 ILE B N 1
ATOM 2173 C CA . ILE B 1 115 ? -10.227 3.621 11.078 1 98.44 115 ILE B CA 1
ATOM 2174 C C . ILE B 1 115 ? -10.773 4.559 12.148 1 98.44 115 ILE B C 1
ATOM 2176 O O . ILE B 1 115 ? -10.031 4.992 13.039 1 98.44 115 ILE B O 1
ATOM 2180 N N . SER B 1 116 ? -12.062 4.848 12.07 1 97.44 116 SER B N 1
ATOM 2181 C CA . SER B 1 116 ? -12.633 5.828 12.992 1 97.44 116 SER B CA 1
ATOM 2182 C C . SER B 1 116 ? -13.398 5.148 14.117 1 97.44 116 SER B C 1
ATOM 2184 O O . SER B 1 116 ? -13.539 5.711 15.203 1 97.44 116 SER B O 1
ATOM 2186 N N . LYS B 1 117 ? -13.945 4.012 13.891 1 97.69 117 LYS B N 1
ATOM 2187 C CA . LYS B 1 117 ? -14.703 3.238 14.875 1 97.69 117 LYS B CA 1
ATOM 2188 C C . LYS B 1 117 ? -14.719 1.755 14.516 1 97.69 117 LYS B C 1
ATOM 2190 O O . LYS B 1 117 ? -14.75 1.397 13.336 1 97.69 117 LYS B O 1
ATOM 2195 N N . VAL B 1 118 ? -14.641 0.902 15.562 1 98.5 118 VAL B N 1
ATOM 2196 C CA . VAL B 1 118 ? -14.672 -0.537 15.328 1 98.5 118 VAL B CA 1
ATOM 2197 C C . VAL B 1 118 ? -15.844 -1.161 16.078 1 98.5 118 VAL B C 1
ATOM 2199 O O . VAL B 1 118 ? -15.984 -0.959 17.297 1 98.5 118 VAL B O 1
ATOM 2202 N N . GLU B 1 119 ? -16.625 -1.812 15.383 1 97.94 119 GLU B N 1
ATOM 2203 C CA . GLU B 1 119 ? -17.703 -2.625 15.945 1 97.94 119 GLU B CA 1
ATOM 2204 C C . GLU B 1 119 ? -17.453 -4.109 15.688 1 97.94 119 GLU B C 1
ATOM 2206 O O . GLU B 1 119 ? -16.422 -4.492 15.141 1 97.94 119 GLU B O 1
ATOM 2211 N N . SER B 1 120 ? -18.328 -4.926 16.172 1 96.69 120 SER B N 1
ATOM 2212 C CA . SER B 1 120 ? -18.125 -6.367 16.094 1 96.69 120 SER B CA 1
ATOM 2213 C C . SER B 1 120 ? -18.031 -6.836 14.648 1 96.69 120 SER B C 1
ATOM 2215 O O . SER B 1 120 ? -17.141 -7.609 14.297 1 96.69 120 SER B O 1
ATOM 2217 N N . ASP B 1 121 ? -18.906 -6.355 13.789 1 97.12 121 ASP B N 1
ATOM 2218 C CA . ASP B 1 121 ? -18.969 -6.898 12.43 1 97.12 121 ASP B CA 1
ATOM 2219 C C . ASP B 1 121 ? -18.672 -5.816 11.391 1 97.12 121 ASP B C 1
ATOM 2221 O O . ASP B 1 121 ? -18.625 -6.098 10.195 1 97.12 121 ASP B O 1
ATOM 2225 N N . VAL B 1 122 ? -18.516 -4.582 11.961 1 98 122 VAL B N 1
ATOM 2226 C CA . VAL B 1 122 ? -18.359 -3.463 11.039 1 98 122 VAL B CA 1
ATOM 2227 C C . VAL B 1 122 ? -17.188 -2.576 11.492 1 98 122 VAL B C 1
ATOM 2229 O O . VAL B 1 122 ? -17.016 -2.352 12.688 1 98 122 VAL B O 1
ATOM 2232 N N . VAL B 1 123 ? -16.438 -2.113 10.516 1 98.75 123 VAL B N 1
ATOM 2233 C CA . VAL B 1 123 ? -15.383 -1.137 10.75 1 98.75 123 VAL B CA 1
ATOM 2234 C C . VAL B 1 123 ? -15.719 0.167 10.023 1 98.75 123 VAL B C 1
ATOM 2236 O O . VAL B 1 123 ? -16.016 0.161 8.828 1 98.75 123 VAL B O 1
ATOM 2239 N N . HIS B 1 124 ? -15.758 1.184 10.781 1 98.5 124 HIS B N 1
ATOM 2240 C CA . HIS B 1 124 ? -15.922 2.49 10.156 1 98.5 124 HIS B CA 1
ATOM 2241 C C . HIS B 1 124 ? -14.594 3.018 9.625 1 98.5 124 HIS B C 1
ATOM 2243 O O . HIS B 1 124 ? -13.617 3.117 10.375 1 98.5 124 HIS B O 1
ATOM 2249 N N . VAL B 1 125 ? -14.594 3.379 8.336 1 98.31 125 VAL B N 1
ATOM 2250 C CA . VAL B 1 125 ? -13.406 3.965 7.723 1 98.31 125 VAL B CA 1
ATOM 2251 C C . VAL B 1 125 ? -13.695 5.414 7.332 1 98.31 125 VAL B C 1
ATOM 2253 O O . VAL B 1 125 ? -14.828 5.766 7.008 1 98.31 125 VAL B O 1
ATOM 2256 N N . ASP B 1 126 ? -12.688 6.184 7.539 1 98.19 126 ASP B N 1
ATOM 2257 C CA . ASP B 1 126 ? -12.789 7.602 7.203 1 98.19 126 ASP B CA 1
ATOM 2258 C C . ASP B 1 126 ? -11.703 8.016 6.215 1 98.19 126 ASP B C 1
ATOM 2260 O O . ASP B 1 126 ? -10.516 7.836 6.48 1 98.19 126 ASP B O 1
ATOM 2264 N N . LEU B 1 127 ? -12.031 8.586 5.055 1 97.62 127 LEU B N 1
ATOM 2265 C CA . LEU B 1 127 ? -11.094 9.008 4.02 1 97.62 127 LEU B CA 1
ATOM 2266 C C . LEU B 1 127 ? -10.594 10.422 4.289 1 97.62 127 LEU B C 1
ATOM 2268 O O . LEU B 1 127 ? -9.688 10.906 3.604 1 97.62 127 LEU B O 1
ATOM 2272 N N . ASN B 1 128 ? -11.203 11.031 5.328 1 97.25 128 ASN B N 1
ATOM 2273 C CA . ASN B 1 128 ? -10.719 12.344 5.746 1 97.25 128 ASN B CA 1
ATOM 2274 C C . ASN B 1 128 ? -9.492 12.227 6.645 1 97.25 128 ASN B C 1
ATOM 2276 O O . ASN B 1 128 ? -9.406 11.312 7.469 1 97.25 128 ASN B O 1
ATOM 2280 N N . HIS B 1 129 ? -8.547 13.188 6.402 1 95 129 HIS B N 1
ATOM 2281 C CA . HIS B 1 129 ? -7.535 13.352 7.445 1 95 129 HIS B CA 1
ATOM 2282 C C . HIS B 1 129 ? -8.188 13.609 8.797 1 95 129 HIS B C 1
ATOM 2284 O O . HIS B 1 129 ? -9.164 14.352 8.891 1 95 129 HIS B O 1
ATOM 2290 N N . PRO B 1 130 ? -7.602 13.102 9.883 1 94.19 130 PRO B N 1
ATOM 2291 C CA . PRO B 1 130 ? -8.203 13.25 11.211 1 94.19 130 PRO B CA 1
ATOM 2292 C C . PRO B 1 130 ? -8.398 14.711 11.609 1 94.19 130 PRO B C 1
ATOM 2294 O O . PRO B 1 130 ? -9.305 15.031 12.383 1 94.19 130 PRO B O 1
ATOM 2297 N N . LEU B 1 131 ? -7.637 15.641 11.023 1 94.94 131 LEU B N 1
ATOM 2298 C CA . LEU B 1 131 ? -7.703 17.047 11.398 1 94.94 131 LEU B CA 1
ATOM 2299 C C . LEU B 1 131 ? -8.484 17.844 10.367 1 94.94 131 LEU B C 1
ATOM 2301 O O . LEU B 1 131 ? -8.578 19.078 10.469 1 94.94 131 LEU B O 1
ATOM 2305 N N . ALA B 1 132 ? -9.016 17.125 9.414 1 96.38 132 ALA B N 1
ATOM 2306 C CA . ALA B 1 132 ? -9.852 17.828 8.438 1 96.38 132 ALA B CA 1
ATOM 2307 C C . ALA B 1 132 ? -11.031 18.516 9.117 1 96.38 132 ALA B C 1
ATOM 2309 O O . ALA B 1 132 ? -11.656 17.953 10.016 1 96.38 132 ALA B O 1
ATOM 2310 N N . GLY B 1 133 ? -11.32 19.734 8.68 1 96.62 133 GLY B N 1
ATOM 2311 C CA . GLY B 1 133 ? -12.422 20.516 9.211 1 96.62 133 GLY B CA 1
ATOM 2312 C C . GLY B 1 133 ? -12.086 21.219 10.508 1 96.62 133 GLY B C 1
ATOM 2313 O O . GLY B 1 133 ? -12.883 22.016 11.016 1 96.62 133 GLY B O 1
ATOM 2314 N N . GLU B 1 134 ? -10.922 20.984 11.016 1 96.38 134 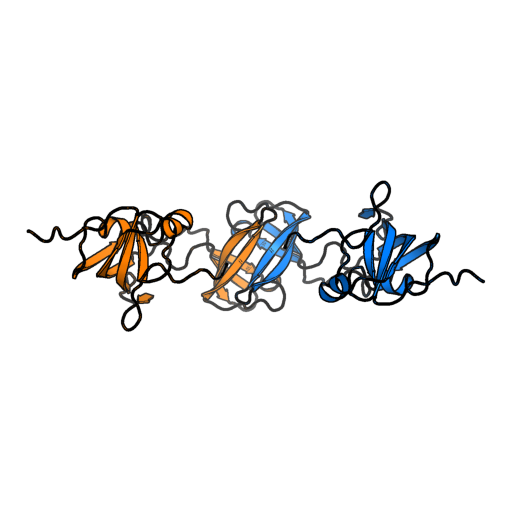GLU B N 1
ATOM 2315 C CA . GLU B 1 134 ? -10.547 21.578 12.305 1 96.38 134 GLU B CA 1
ATOM 2316 C C . GLU B 1 134 ? -9.852 22.922 12.117 1 96.38 134 GLU B C 1
ATOM 2318 O O . GLU B 1 134 ? -9.023 23.078 11.219 1 96.38 134 GLU B O 1
ATOM 2323 N N . VAL B 1 135 ? -10.281 23.844 12.969 1 97.88 135 VAL B N 1
ATOM 2324 C CA . VAL B 1 135 ? -9.516 25.078 13.102 1 97.88 135 VAL B CA 1
ATOM 2325 C C . VAL B 1 135 ? -8.273 24.828 13.953 1 97.88 135 VAL B C 1
ATOM 2327 O O . VAL B 1 135 ? -8.375 24.328 15.07 1 97.88 135 VAL B O 1
ATOM 2330 N N . LEU B 1 136 ? -7.125 25.172 13.43 1 98.38 136 LEU B N 1
ATOM 2331 C CA . LEU B 1 136 ? -5.863 24.906 14.117 1 98.38 136 LEU B CA 1
ATOM 2332 C C . LEU B 1 136 ? -5.312 26.172 14.75 1 98.38 136 LEU B C 1
ATOM 2334 O O . LEU B 1 136 ? -5.391 27.25 14.156 1 98.38 136 LEU B O 1
ATOM 2338 N N . HIS B 1 137 ? -4.77 26.016 15.938 1 98.62 137 HIS B N 1
ATOM 2339 C CA . HIS B 1 137 ? -4.137 27.109 16.641 1 98.62 137 HIS B CA 1
ATOM 2340 C C . HIS B 1 137 ? -2.666 26.812 16.938 1 98.62 137 HIS B C 1
ATOM 2342 O O . HIS B 1 137 ? -2.352 25.906 17.688 1 98.62 137 HIS B O 1
ATOM 2348 N N . PHE B 1 138 ? -1.815 27.641 16.375 1 98.62 138 PHE B N 1
ATOM 2349 C CA . PHE B 1 138 ? -0.379 27.469 16.547 1 98.62 138 PHE B CA 1
ATOM 2350 C C . PHE B 1 138 ? 0.189 28.562 17.438 1 98.62 138 PHE B C 1
ATOM 2352 O O . PHE B 1 138 ? -0.086 29.734 17.234 1 98.62 138 PHE B O 1
ATOM 2359 N N . ASP B 1 139 ? 0.921 28.188 18.438 1 98.44 139 ASP B N 1
ATOM 2360 C CA . ASP B 1 139 ? 1.9 29.047 19.094 1 98.44 139 ASP B CA 1
ATOM 2361 C C . ASP B 1 139 ? 3.309 28.766 18.562 1 98.44 139 ASP B C 1
ATOM 2363 O O . ASP B 1 139 ? 3.83 27.656 18.703 1 98.44 139 ASP B O 1
ATOM 2367 N N . VAL B 1 140 ? 3.967 29.797 17.953 1 98.56 140 VAL B N 1
ATOM 2368 C CA . VAL B 1 140 ? 5.215 29.531 17.25 1 98.56 140 VAL B CA 1
ATOM 2369 C C . VAL B 1 140 ? 6.285 30.531 17.703 1 98.56 140 VAL B C 1
ATOM 2371 O O . VAL B 1 140 ? 5.984 31.688 17.953 1 98.56 140 VAL B O 1
ATOM 2374 N N . GLU B 1 141 ? 7.418 30.031 17.797 1 98.44 141 GLU B N 1
ATOM 2375 C CA . GLU B 1 141 ? 8.609 30.844 17.953 1 98.44 141 GLU B CA 1
ATOM 2376 C C . GLU B 1 141 ? 9.641 30.531 16.875 1 98.44 141 GLU B C 1
ATOM 2378 O O . GLU B 1 141 ? 10.023 29.359 16.688 1 98.44 141 GLU B O 1
ATOM 2383 N N . VAL B 1 142 ? 10.078 31.5 16.109 1 98.31 142 VAL B N 1
ATOM 2384 C CA . VAL B 1 142 ? 11.133 31.297 15.125 1 98.31 142 VAL B CA 1
ATOM 2385 C C . VAL B 1 142 ? 12.492 31.281 15.82 1 98.31 142 VAL B C 1
ATOM 2387 O O . VAL B 1 142 ? 12.859 32.25 16.5 1 98.31 142 VAL B O 1
ATOM 2390 N N . VAL B 1 143 ? 13.281 30.234 15.547 1 97.62 143 VAL B N 1
ATOM 2391 C CA . VAL B 1 143 ? 14.469 30.141 16.391 1 97.62 143 VAL B CA 1
ATOM 2392 C C . VAL B 1 143 ? 15.719 30.109 15.523 1 97.62 143 VAL B C 1
ATOM 2394 O O . VAL B 1 143 ? 16.828 30.359 16 1 97.62 143 VAL B O 1
ATOM 2397 N N . SER B 1 144 ? 15.539 29.828 14.25 1 96.94 144 SER B N 1
ATOM 2398 C CA . SER B 1 144 ? 16.688 29.875 13.359 1 96.94 144 SER B CA 1
ATOM 2399 C C . SER B 1 144 ? 16.266 30.094 11.914 1 96.94 144 SER B C 1
ATOM 2401 O O . SER B 1 144 ? 15.117 29.844 11.555 1 96.94 144 SER B O 1
ATOM 2403 N N . LEU B 1 145 ? 17.156 30.594 11.18 1 97.5 145 LEU B N 1
ATOM 2404 C CA . LEU B 1 145 ? 16.969 30.891 9.766 1 97.5 145 LEU B CA 1
ATOM 2405 C C . LEU B 1 145 ? 18.297 30.75 9.016 1 97.5 145 LEU B C 1
ATOM 2407 O O . LEU B 1 145 ? 19.312 31.297 9.445 1 97.5 145 LEU B O 1
ATOM 2411 N N . ARG B 1 146 ? 18.281 30.062 7.918 1 96.38 146 ARG B N 1
ATOM 2412 C CA . ARG B 1 146 ? 19.453 29.969 7.074 1 96.38 146 ARG B CA 1
ATOM 2413 C C . ARG B 1 146 ? 19.078 29.734 5.617 1 96.38 146 ARG B C 1
ATOM 2415 O O . ARG B 1 146 ? 17.969 29.266 5.332 1 96.38 146 ARG B O 1
ATOM 2422 N N . LYS B 1 147 ? 20 30.047 4.77 1 95.5 147 LYS B N 1
ATOM 2423 C CA . LYS B 1 147 ? 19.797 29.719 3.359 1 95.5 147 LYS B CA 1
ATOM 2424 C C . LYS B 1 147 ? 19.844 28.219 3.125 1 95.5 147 LYS B C 1
ATOM 2426 O O . LYS B 1 147 ? 20.688 27.516 3.713 1 95.5 147 LYS B O 1
ATOM 2431 N N . ALA B 1 148 ? 19.031 27.734 2.24 1 96.75 148 ALA B N 1
ATOM 2432 C CA . ALA B 1 148 ? 19.047 26.312 1.887 1 96.75 148 ALA B CA 1
ATOM 2433 C C . ALA B 1 148 ? 20.25 25.984 1.013 1 96.75 148 ALA B C 1
ATOM 2435 O O . ALA B 1 148 ? 20.703 26.812 0.218 1 96.75 148 ALA B O 1
ATOM 2436 N N . THR B 1 149 ? 20.812 24.859 1.188 1 95.38 149 THR B N 1
ATOM 2437 C CA . THR B 1 149 ? 21.844 24.391 0.262 1 95.38 149 THR B CA 1
ATOM 2438 C C . THR B 1 149 ? 21.234 24 -1.077 1 95.38 149 THR B C 1
ATOM 2440 O O . THR B 1 149 ? 20.016 23.812 -1.176 1 95.38 149 THR B O 1
ATOM 2443 N N . ASP B 1 150 ? 22.062 23.844 -2.086 1 95.19 150 ASP B N 1
ATOM 2444 C CA . ASP B 1 150 ? 21.594 23.422 -3.396 1 95.19 150 ASP B CA 1
ATOM 2445 C C . ASP B 1 150 ? 20.938 22.031 -3.314 1 95.19 150 ASP B C 1
ATOM 2447 O O . ASP B 1 150 ? 19.938 21.781 -3.979 1 95.19 150 ASP B O 1
ATOM 2451 N N . GLU B 1 151 ? 21.547 21.234 -2.527 1 94.38 151 GLU B N 1
ATOM 2452 C CA . GLU B 1 151 ? 21.031 19.875 -2.3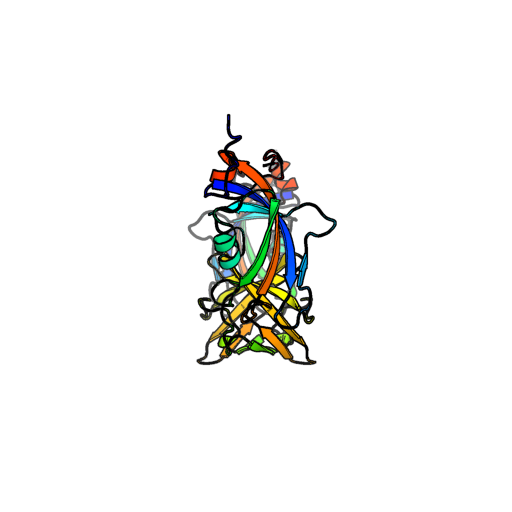61 1 94.38 151 GLU B CA 1
ATOM 2453 C C . GLU B 1 151 ? 19.641 19.891 -1.716 1 94.38 151 GLU B C 1
ATOM 2455 O O . GLU B 1 151 ? 18.75 19.156 -2.131 1 94.38 151 GLU B O 1
ATOM 2460 N N . GLU B 1 152 ? 19.469 20.672 -0.725 1 95.25 152 GLU B N 1
ATOM 2461 C CA . GLU B 1 152 ? 18.188 20.797 -0.049 1 95.25 152 GLU B CA 1
ATOM 2462 C C . GLU B 1 152 ? 17.109 21.328 -0.997 1 95.25 152 GLU B C 1
ATOM 2464 O O . GLU B 1 152 ? 15.969 20.859 -0.963 1 95.25 152 GLU B O 1
ATOM 2469 N N . LEU B 1 153 ? 17.453 22.25 -1.784 1 95.88 153 LEU B N 1
ATOM 2470 C CA . LEU B 1 153 ? 16.516 22.797 -2.766 1 95.88 153 LEU B CA 1
ATOM 2471 C C . LEU B 1 153 ? 16.094 21.719 -3.768 1 95.88 153 LEU B C 1
ATOM 2473 O O . LEU B 1 153 ? 14.922 21.609 -4.113 1 95.88 153 LEU B O 1
ATOM 2477 N N . GLU B 1 154 ? 17.078 20.938 -4.172 1 94.69 154 GLU B N 1
ATOM 2478 C CA . GLU B 1 154 ? 16.797 19.859 -5.113 1 94.69 154 GLU B CA 1
ATOM 2479 C C . GLU B 1 154 ? 15.898 18.797 -4.488 1 94.69 154 GLU B C 1
ATOM 2481 O O . GLU B 1 154 ? 15 18.281 -5.145 1 94.69 154 GLU B O 1
ATOM 2486 N N . HIS B 1 155 ? 16.141 18.547 -3.15 1 94.69 155 HIS B N 1
ATOM 2487 C CA . HIS B 1 155 ? 15.383 17.516 -2.461 1 94.69 155 HIS B CA 1
ATOM 2488 C C . HIS B 1 155 ? 14.039 18.031 -1.983 1 94.69 155 HIS B C 1
ATOM 2490 O O . HIS B 1 155 ? 13.109 17.266 -1.749 1 94.69 155 HIS B O 1
ATOM 2496 N N . GLY B 1 156 ? 13.977 19.344 -1.783 1 95.5 156 GLY B N 1
ATOM 2497 C CA . GLY B 1 156 ? 12.719 19.953 -1.374 1 95.5 156 GLY B CA 1
ATOM 2498 C C . GLY B 1 156 ? 12.484 19.891 0.124 1 95.5 156 GLY B C 1
ATOM 2499 O O . GLY B 1 156 ? 11.359 20.062 0.589 1 95.5 156 GLY B O 1
ATOM 2500 N N . HIS B 1 157 ? 13.562 19.484 0.892 1 95.94 157 HIS B N 1
ATOM 2501 C CA . HIS B 1 157 ? 13.453 19.453 2.346 1 95.94 157 HIS B CA 1
ATOM 2502 C C . HIS B 1 157 ? 14.812 19.672 3.008 1 95.94 157 HIS B C 1
ATOM 2504 O O . HIS B 1 157 ? 15.852 19.469 2.379 1 95.94 157 HIS B O 1
ATOM 2510 N N . PRO B 1 158 ? 14.75 20.125 4.254 1 95.5 158 PRO B N 1
ATOM 2511 C CA . PRO B 1 158 ? 16.016 20.406 4.922 1 95.5 158 PRO B CA 1
ATOM 2512 C C . PRO B 1 158 ? 16.766 19.141 5.34 1 95.5 158 PRO B C 1
ATOM 2514 O O . PRO B 1 158 ? 16.141 18.125 5.629 1 95.5 158 PRO B O 1
ATOM 2517 N N . HIS B 1 159 ? 18 19.188 5.379 1 91.88 159 HIS B N 1
ATOM 2518 C CA . HIS B 1 159 ? 18.859 18.141 5.91 1 91.88 159 HIS B CA 1
ATOM 2519 C C . HIS B 1 159 ? 19.359 18.5 7.309 1 91.88 159 HIS B C 1
ATOM 2521 O O . HIS B 1 159 ? 20.547 18.734 7.504 1 91.88 159 HIS B O 1
ATOM 2527 N N . GLY B 1 160 ? 18.484 18.609 8.25 1 85.25 160 GLY B N 1
ATOM 2528 C CA . GLY B 1 160 ? 18.812 18.938 9.625 1 85.25 160 GLY B CA 1
ATOM 2529 C C . GLY B 1 160 ? 19.047 20.422 9.852 1 85.25 160 GLY B C 1
ATOM 2530 O O . GLY B 1 160 ? 18.781 21.234 8.961 1 85.25 160 GLY B O 1
ATOM 2531 N N . ALA B 1 161 ? 19.5 20.75 11.055 1 82.5 161 ALA B N 1
ATOM 2532 C CA . ALA B 1 161 ? 19.703 22.141 11.477 1 82.5 161 ALA B CA 1
ATOM 2533 C C . ALA B 1 161 ? 20.812 22.797 10.672 1 82.5 161 ALA B C 1
ATOM 2535 O O . ALA B 1 161 ? 20.703 23.969 10.305 1 82.5 161 ALA B O 1
ATOM 2536 N N . ASP B 1 162 ? 21.734 21.922 10.32 1 84.69 162 ASP B N 1
ATOM 2537 C CA . ASP B 1 162 ? 22.938 22.516 9.734 1 84.69 162 ASP B CA 1
ATOM 2538 C C . ASP B 1 162 ? 23.031 22.203 8.242 1 84.69 162 ASP B C 1
ATOM 2540 O O . ASP B 1 162 ? 23.953 22.656 7.566 1 84.69 162 ASP B O 1
ATOM 2544 N N . GLY B 1 163 ? 22.078 21.438 7.793 1 80.62 163 GLY B N 1
ATOM 2545 C CA . GLY B 1 163 ? 22.047 21.188 6.359 1 80.62 163 GLY B CA 1
ATOM 2546 C C . GLY B 1 163 ? 22.875 19.984 5.941 1 80.62 163 GLY B C 1
ATOM 2547 O O . GLY B 1 163 ? 22.969 19.672 4.75 1 80.62 163 GLY B O 1
ATOM 2548 N N . HIS B 1 164 ? 23.516 19.359 6.836 1 73.94 164 HIS B N 1
ATOM 2549 C CA . HIS B 1 164 ? 24.5 18.359 6.445 1 73.94 164 HIS B CA 1
ATOM 2550 C C . HIS B 1 164 ? 24.016 16.953 6.801 1 73.94 164 HIS B C 1
ATOM 2552 O O . HIS B 1 164 ? 24.719 15.969 6.57 1 73.94 164 HIS B O 1
ATOM 2558 N N . GLU B 1 165 ? 22.953 16.922 7.5 1 65.06 165 GLU B N 1
ATOM 2559 C CA . GLU B 1 165 ? 22.531 15.57 7.844 1 65.06 165 GLU B CA 1
ATOM 2560 C C . GLU B 1 165 ? 22.266 14.742 6.59 1 65.06 165 GLU B C 1
ATOM 2562 O O . GLU B 1 165 ? 21.547 15.188 5.688 1 65.06 165 GLU B O 1
ATOM 2567 N N . GLY B 1 166 ? 23.406 14.125 6.102 1 56.56 166 GLY B N 1
ATOM 2568 C CA . GLY B 1 166 ? 23.469 13.414 4.832 1 56.56 166 GLY B CA 1
ATOM 2569 C C . GLY B 1 166 ? 22.469 12.289 4.719 1 56.56 166 GLY B C 1
ATOM 2570 O O . GLY B 1 166 ? 21.984 11.773 5.73 1 56.56 166 GLY B O 1
ATOM 2571 N N . HIS B 1 167 ? 21.625 12.328 3.771 1 56.66 167 HIS B N 1
ATOM 2572 C CA . HIS B 1 167 ? 20.906 11.133 3.369 1 56.66 167 HIS B CA 1
ATOM 2573 C C . HIS B 1 167 ? 21.875 10.008 2.994 1 56.66 167 HIS B C 1
ATOM 2575 O O . HIS B 1 167 ? 22.875 10.242 2.309 1 56.66 167 HIS B O 1
ATOM 2581 N N . HIS B 1 168 ? 22.328 9.156 3.998 1 42.91 168 HIS B N 1
ATOM 2582 C CA . HIS B 1 168 ? 23.031 8.039 3.383 1 42.91 168 HIS B CA 1
ATOM 2583 C C . HIS B 1 168 ? 22.344 7.594 2.098 1 42.91 168 HIS B C 1
ATOM 2585 O O . HIS B 1 168 ? 21.172 7.219 2.117 1 42.91 168 HIS B O 1
ATOM 2591 N N . HIS B 1 169 ? 22.641 8.203 1.072 1 35.62 169 HIS B N 1
ATOM 2592 C CA . HIS B 1 169 ? 22.172 7.621 -0.177 1 35.62 169 HIS B CA 1
ATOM 2593 C C . HIS B 1 169 ? 22.422 6.117 -0.218 1 35.62 169 HIS B C 1
ATOM 2595 O O . HIS B 1 169 ? 23.453 5.645 0.277 1 35.62 169 HIS B O 1
#

Radius of gyration: 28.24 Å; Cα contacts (8 Å, |Δi|>4): 730; chains: 2; bounding box: 55×90×53 Å

Sequence (338 aa):
MSESVQSIAADQVVGIHYTLKNASGEVIDSSSGDEPLYYLHGHDNIVPGLERKLSGRKVGDKLNVTVQPADGYGERDPRGEQRVPREAFPPGTPLEEGVQLALRDPSGQIVPIWISKVESDVVHVDLNHPLAGEVLHFDVEVVSLRKATDEELEHGHPHGADGHEGHHHMSESVQSIAADQVVGIHYTLKNASGEVIDSSSGDEPLYYLHGHDNIVPGLERKLSGRKVGDKLNVTVQPADGYGERDPRGEQRVPREAFPPGTPLEEGVQLALRDPSGQIVPIWISKVESDVVHVDLNHPLAGEVLHFDVEVVSLRKATDEELEHGHPHGADGHEGHHH

Secondary structure (DSSP, 8-state):
-----PBP-TTEEEEEEEEEE-TT--EEEE-TTSPPEEEETTTT-S-HHHHHHHTT-BTT-EEEEEE-GGGTT----GGGEEEEEGGGSPTT----TT-EEEEE-TT--EEEEEEEEE-SSEEEEE-S-TTTTPPEEEEEEEEEEEEPPHHHHHHTS--TTTS------/-----PBP-TTEEEEEEEEEE-TT--EEEE-TTSPPEEEETTTT-S-HHHHHHHTT-BTT-EEEEEE-GGGTT-PPPGGGEEEEEGGGSPTT----TT-EEEEE-TT--EEEEEEEEE-SSEEEEE-S-TTTTPPEEEEEEEEEEEEPPHHHHHHTS--SSSS------

Organism: NCBI:txid927083

Foldseek 3Di:
DPPPFDADDAQKKWWKWKWKAWPVGHTDDTCPPHGTDIWGQPLPRAQQQVSVVRGRHGAFDKDKGKDFLCRGQEAFDPVQKDKDFPVVDDPPPDQDAADKDWDADPVGDIAIKGFHDDDDTITIIGSGDPCHRIIMIMIMGTHDMDGADPVCVVVSTALPPVRPVDPPD/DPPPFDADDAQKKWWKWKWKAWPVGDTDDTCPPHGTDIWGQPLPRAQQQVSVVRGRHGAFDKDKGKDFLCSGQEAFDPVQKDKDFPVVDDPPPDQDAADKDWDADPVGDIAIKGFHDDDDTITIIGSGDPCHRIIMIMTMGTHDMGHADPVCVVVSTALPPVRPVDPPD

Nearest PDB structures (foldseek):
  7oxh-assembly1_A  TM=8.471E-01  e=1.008E-18  Thermus thermophilus HB8
  8g01-assembly1_C  TM=8.329E-01  e=1.334E-16  Escherichia coli K-12
  4dt4-assembly1_A  TM=7.488E-01  e=8.649E-15  Escherichia coli K-12
  5i7q-assembly1_A  TM=8.599E-01  e=5.607E-13  Homo sapiens
  2kfw-assembly1_A  TM=5.632E-01  e=1.865E-14  Escherichia coli

InterPro domains:
  IPR001179 FKBP-type peptidyl-prolyl cis-trans isomerase domain [PF00254] (8-92)
  IPR001179 FKBP-type peptidyl-prolyl cis-trans isomerase domain [PS50059] (11-105)
  IPR046357 Peptidyl-prolyl cis-trans isomerase domain superfamily [G3DSA:3.10.50.40] (7-169)

Solvent-accessible surface area (backbone atoms only — not comparable to full-atom values): 18748 Å² total; per-residue (Å²): 128,79,79,77,77,66,47,42,49,74,59,20,33,36,27,29,38,37,39,34,22,41,80,86,63,47,78,73,48,67,29,74,96,56,69,58,49,69,36,28,39,84,50,79,67,58,50,56,39,58,52,64,70,44,53,64,38,38,66,71,44,69,49,78,44,78,26,50,18,81,36,50,64,26,67,61,57,86,65,28,58,29,69,30,44,47,64,61,47,65,90,86,61,81,85,45,65,73,36,56,35,28,44,29,45,83,86,64,52,72,44,69,34,29,28,68,41,71,54,94,61,36,30,30,34,23,60,52,57,94,55,27,53,39,43,37,37,35,43,38,33,32,71,40,75,43,77,50,50,72,65,27,62,74,69,51,40,61,25,63,95,82,56,61,57,67,72,84,120,125,80,78,76,77,67,49,43,48,73,59,20,33,37,27,30,38,37,39,33,22,41,82,87,61,47,76,74,48,66,29,75,96,55,70,58,50,69,35,26,38,84,50,78,66,57,49,56,40,56,53,63,70,44,54,62,37,39,67,71,43,69,48,78,46,78,27,49,17,82,37,50,63,25,68,62,57,86,67,27,58,27,69,29,43,46,64,62,47,64,89,87,61,82,86,44,65,73,36,56,35,29,43,30,44,82,87,64,52,72,44,68,36,30,30,69,40,71,54,94,61,36,30,30,35,22,60,50,56,93,55,26,52,39,42,37,37,34,43,38,34,33,71,39,75,44,77,49,51,73,65,28,62,75,68,53,41,60,25,63,97,81,56,62,58,67,71,84,121

pLDDT: mean 93.72, std 11.65, range [35.62, 98.75]